Protein AF-A0A2N5VHX4-F1 (afdb_monomer)

Mean predicted aligned error: 7.16 Å

Secondary structure (DSSP, 8-state):
-HHHHHHHHHHHHHHHHTT-----EEEE-SSSSBSS-THHHHHHHHTTHHHHHHHT--EEEEE---S-GGGB---HHHHHHHHHHHHHHHHT-SSS--EEEEE--TT-SS--SHHHHHHHHHHHT-TTEEB--BHHHHHHHHTB-TTSTTSB-TTHHHHHHHHHHHHTTS-GGGB---EE-EEB--SS-PPP--SSS-HHHHHHTTBEESTT-GGGTB-S-HHHHHHHHHHTT--S--EE---BGGGGS--------------------PPP-

Radius of gyration: 19.54 Å; Cα contacts (8 Å, |Δi|>4): 471; chains: 1; bounding box: 54×38×46 Å

Sequence (273 aa):
MCGHVEATQKIGEVCRAVGLCLTCIQPLQDVIESRKPPANGATKATKLFPVMEALNTKLLLVCSSALPADQLNPSTQTAVDNLRVIRTAAANWSPHPTKVTFEALLWGTHINLWCQAWTIVLAVDMENVGVPLDSLNTLACEWAGLTVPGGIQLNADTDLRKSISELSNLLGTKIFLPQMGDGAWVATPLAQVTAEMPALMSWSRSSCFFLMESDRGGYLPMGAIIEAVVMTAYAVPWCLDISNTSQRAPAESTQITAMTFETLASKNSAPFW

Solvent-accessible surface area (backbone atoms only — not comparable to full-atom values): 14804 Å² total; per-residue (Å²): 115,71,69,60,44,55,54,35,35,53,51,29,50,53,34,52,76,73,73,49,79,50,71,61,52,74,77,47,65,68,34,32,35,44,73,62,65,38,66,55,35,22,57,58,52,59,68,46,47,65,44,28,60,44,38,68,30,49,32,39,34,33,32,39,33,65,60,61,70,90,72,40,42,82,48,64,65,50,31,25,51,17,47,44,41,32,42,49,51,28,52,68,34,79,97,61,60,29,32,34,26,44,38,29,36,56,60,21,64,80,42,27,42,58,68,57,36,48,54,35,42,57,74,50,66,52,82,53,40,22,29,29,60,45,43,44,29,41,42,49,62,53,30,38,11,55,72,33,77,69,24,45,39,88,63,19,71,61,51,37,54,52,52,38,59,56,52,24,68,43,65,26,86,36,51,71,40,39,26,45,24,18,36,50,68,38,68,63,46,56,62,73,73,46,97,88,42,51,33,64,55,56,44,53,60,39,34,21,36,61,77,82,38,48,94,79,35,27,67,57,71,57,69,57,56,54,50,17,50,51,60,22,65,49,82,75,74,78,41,77,51,68,28,37,51,75,80,72,48,87,70,74,84,75,79,77,73,80,73,80,76,75,82,80,85,69,93,74,87,68,71,89,124

pLDDT: mean 87.6, std 15.61, range [33.91, 98.69]

InterPro domains:
  IPR036237 Xylose isomerase-like superfamily [SSF51658] (8-252)
  IPR050312 IolE/XylA/MocC-like [PTHR12110] (7-255)

Structure (mmCIF, N/CA/C/O backbone):
data_AF-A0A2N5VHX4-F1
#
_entry.id   AF-A0A2N5VHX4-F1
#
loop_
_atom_site.group_PDB
_atom_site.id
_atom_site.type_symbol
_atom_site.label_atom_id
_atom_site.label_alt_id
_atom_site.label_comp_id
_atom_site.label_asym_id
_atom_site.label_entity_id
_atom_site.label_seq_id
_atom_site.pdbx_PDB_ins_code
_atom_site.Cartn_x
_atom_site.Cartn_y
_atom_site.Cartn_z
_atom_site.occupancy
_atom_site.B_iso_or_equiv
_atom_site.auth_seq_id
_atom_site.auth_comp_id
_atom_site.auth_asym_id
_atom_site.auth_atom_id
_atom_site.pdbx_PDB_model_num
ATOM 1 N N . MET A 1 1 ? -18.531 18.830 8.686 1.00 51.41 1 MET A N 1
ATOM 2 C CA . MET A 1 1 ? -18.553 17.393 9.049 1.00 51.41 1 MET A CA 1
ATOM 3 C C . MET A 1 1 ? -19.914 16.743 8.816 1.00 51.41 1 MET A C 1
ATOM 5 O O . MET A 1 1 ? -19.915 15.678 8.224 1.00 51.41 1 MET A O 1
ATOM 9 N N . CYS A 1 2 ? -21.043 17.367 9.191 1.00 58.44 2 CYS A N 1
ATOM 10 C CA . CYS A 1 2 ? -22.378 16.742 9.110 1.00 58.44 2 CYS A CA 1
ATOM 11 C C . CYS A 1 2 ? -22.743 16.170 7.717 1.00 58.44 2 CYS A C 1
ATOM 13 O O . CYS A 1 2 ? -23.084 14.999 7.610 1.00 58.44 2 CYS A O 1
ATOM 15 N N . GLY A 1 3 ? -22.548 16.935 6.634 1.00 72.06 3 GLY A N 1
ATOM 16 C CA . GLY A 1 3 ? -22.948 16.482 5.291 1.00 72.06 3 GLY A CA 1
ATOM 17 C C . GLY A 1 3 ? -22.138 15.314 4.709 1.00 72.06 3 GLY A C 1
ATOM 18 O O . GLY A 1 3 ? -22.668 14.538 3.925 1.00 72.06 3 GLY A O 1
ATOM 19 N N . HIS A 1 4 ? -20.864 15.152 5.093 1.00 75.81 4 HIS A N 1
ATOM 20 C CA . HIS A 1 4 ? -20.058 14.026 4.596 1.00 75.81 4 HIS A CA 1
ATOM 21 C C . HIS A 1 4 ? -20.477 12.719 5.267 1.00 75.81 4 HIS A C 1
ATOM 23 O O . HIS A 1 4 ? -20.574 11.698 4.595 1.00 75.81 4 HIS A O 1
ATOM 29 N N . VAL A 1 5 ? -20.776 12.753 6.570 1.00 81.06 5 VAL A N 1
ATOM 30 C CA . VAL A 1 5 ? -21.237 11.569 7.308 1.00 81.06 5 VAL A CA 1
ATOM 31 C C . VAL A 1 5 ? -22.612 11.123 6.809 1.00 81.06 5 VAL A C 1
ATOM 33 O O . VAL A 1 5 ? -22.803 9.936 6.585 1.00 81.06 5 VAL A O 1
ATOM 36 N N . GLU A 1 6 ? -23.533 12.050 6.539 1.00 83.56 6 GLU A N 1
ATOM 37 C CA . GLU A 1 6 ? -24.855 11.704 5.997 1.00 83.56 6 GLU A CA 1
ATOM 38 C C . GLU A 1 6 ? -24.763 11.059 4.600 1.00 83.56 6 GLU A C 1
ATOM 40 O O . GLU A 1 6 ? -25.392 10.035 4.336 1.00 83.56 6 GLU A O 1
ATOM 45 N N . ALA A 1 7 ? -23.935 11.611 3.703 1.00 86.94 7 ALA A N 1
ATOM 46 C CA . ALA A 1 7 ? -23.689 11.003 2.393 1.00 86.94 7 ALA A CA 1
ATOM 47 C C . ALA A 1 7 ? -23.071 9.600 2.527 1.00 86.94 7 ALA A C 1
ATOM 49 O O . ALA A 1 7 ? -23.473 8.661 1.843 1.00 86.94 7 ALA A O 1
ATOM 50 N N . THR A 1 8 ? -22.133 9.453 3.459 1.00 88.06 8 THR A N 1
ATOM 51 C CA . THR A 1 8 ? -21.459 8.189 3.767 1.00 88.06 8 THR A CA 1
ATOM 52 C C . THR A 1 8 ? -22.438 7.138 4.300 1.00 88.06 8 THR A C 1
ATOM 54 O O . THR A 1 8 ? -22.390 5.986 3.880 1.00 88.06 8 THR A O 1
ATOM 57 N N . GLN A 1 9 ? -23.372 7.525 5.173 1.00 88.69 9 GLN A N 1
ATOM 58 C CA . GLN A 1 9 ? -24.415 6.627 5.679 1.00 88.69 9 GLN A CA 1
ATOM 59 C C . GLN A 1 9 ? -25.275 6.073 4.541 1.00 88.69 9 GLN A C 1
ATOM 61 O O . GLN A 1 9 ? -25.462 4.860 4.472 1.00 88.69 9 GLN A O 1
ATOM 66 N N . LYS A 1 10 ? -25.701 6.930 3.601 1.00 90.81 10 LYS A N 1
ATOM 67 C CA . LYS A 1 10 ? -26.469 6.512 2.415 1.00 90.81 10 LYS A CA 1
ATOM 68 C C . LYS A 1 10 ? -25.687 5.528 1.542 1.00 90.81 10 LYS A C 1
ATOM 70 O O . LYS A 1 10 ? -26.244 4.527 1.105 1.00 90.81 10 LYS A O 1
ATOM 75 N N . ILE A 1 11 ? -24.390 5.766 1.326 1.00 91.25 11 ILE A N 1
ATOM 76 C CA . ILE A 1 11 ? -23.520 4.824 0.599 1.00 91.25 11 ILE A CA 1
ATOM 77 C C . ILE A 1 11 ? -23.475 3.475 1.327 1.00 91.25 11 ILE A C 1
ATOM 79 O O . ILE A 1 11 ? -23.702 2.435 0.712 1.00 91.25 11 ILE A O 1
ATOM 83 N N . GLY A 1 12 ? -23.243 3.488 2.642 1.00 89.25 12 GLY A N 1
ATOM 84 C CA . GLY A 1 12 ? -23.218 2.274 3.454 1.00 89.25 12 GLY A CA 1
ATOM 85 C C . GLY A 1 12 ? -24.544 1.506 3.423 1.00 89.25 12 GLY A C 1
ATOM 86 O O . GLY A 1 12 ? -24.538 0.279 3.364 1.00 89.25 12 GLY A O 1
ATOM 87 N N . GLU A 1 13 ? -25.681 2.205 3.435 1.00 89.12 13 GLU A N 1
ATOM 88 C CA . GLU A 1 13 ? -27.015 1.607 3.299 1.00 89.12 13 GLU A CA 1
ATOM 89 C C . GLU A 1 13 ? -27.197 0.917 1.949 1.00 89.12 13 GLU A C 1
ATOM 91 O O . GLU A 1 13 ? -27.610 -0.242 1.923 1.00 89.12 13 GLU A O 1
ATOM 96 N N . VAL A 1 14 ? -26.829 1.583 0.848 1.00 92.62 14 VAL A N 1
ATOM 97 C CA . VAL A 1 14 ? -26.896 0.999 -0.499 1.00 92.62 14 VAL A CA 1
ATOM 98 C C . VAL A 1 14 ? -26.014 -0.242 -0.588 1.00 92.62 14 VAL A C 1
ATOM 100 O O . VAL A 1 14 ? -26.502 -1.291 -0.999 1.00 92.62 14 VAL A O 1
ATOM 103 N N . CYS A 1 15 ? -24.752 -0.164 -0.149 1.00 91.62 15 CYS A N 1
ATOM 104 C CA . CYS A 1 15 ? -23.836 -1.307 -0.160 1.00 91.62 15 CYS A CA 1
ATOM 105 C C . CYS A 1 15 ? -24.405 -2.495 0.626 1.00 91.62 15 CYS A C 1
ATOM 107 O O . CYS A 1 15 ? -24.461 -3.602 0.096 1.00 91.62 15 CYS A O 1
ATOM 109 N N . ARG A 1 16 ? -24.903 -2.267 1.849 1.00 89.31 16 ARG A N 1
ATOM 110 C CA . ARG A 1 16 ? -25.513 -3.330 2.664 1.00 89.31 16 ARG A CA 1
ATOM 111 C C . ARG A 1 16 ? -26.762 -3.919 2.012 1.00 89.31 16 ARG A C 1
ATOM 113 O O . ARG A 1 16 ? -26.941 -5.132 2.067 1.00 89.31 16 ARG A O 1
ATOM 120 N N . ALA A 1 17 ? -27.596 -3.090 1.384 1.00 91.88 17 ALA A N 1
ATOM 121 C CA . ALA A 1 17 ? -28.811 -3.542 0.708 1.00 91.88 17 ALA A CA 1
ATOM 122 C C . ALA A 1 17 ? -28.519 -4.492 -0.466 1.00 91.88 17 ALA A C 1
ATOM 124 O O . ALA A 1 17 ? -29.322 -5.382 -0.732 1.00 91.88 17 ALA A O 1
ATOM 125 N N . VAL A 1 18 ? -27.366 -4.343 -1.129 1.00 94.25 18 VAL A N 1
ATOM 126 C CA . VAL A 1 18 ? -26.921 -5.232 -2.219 1.00 94.25 18 VAL A CA 1
ATOM 127 C C . VAL A 1 18 ? -25.914 -6.302 -1.770 1.00 94.25 18 VAL A C 1
ATOM 129 O O . VAL A 1 18 ? -25.313 -6.971 -2.605 1.00 94.25 18 VAL A O 1
ATOM 132 N N . GLY A 1 19 ? -25.707 -6.474 -0.459 1.00 90.75 19 GLY A N 1
ATOM 133 C CA . GLY A 1 19 ? -24.800 -7.487 0.093 1.00 90.75 19 GLY A CA 1
ATOM 134 C C . GLY A 1 19 ? -23.304 -7.177 -0.054 1.00 90.75 19 GLY A C 1
ATOM 135 O O . GLY A 1 19 ? -22.480 -8.075 0.105 1.00 90.75 19 GLY A O 1
ATOM 136 N N . LEU A 1 20 ? -22.932 -5.926 -0.340 1.00 92.38 20 LEU A N 1
ATOM 137 C CA . LEU A 1 20 ? -21.539 -5.481 -0.416 1.00 92.38 20 LEU A CA 1
ATOM 138 C C . LEU A 1 20 ? -21.008 -5.054 0.957 1.00 92.38 20 LEU A C 1
ATOM 140 O O . LEU A 1 20 ? -21.675 -4.357 1.726 1.00 92.38 20 LEU A O 1
ATOM 144 N N . CYS A 1 21 ? -19.758 -5.428 1.229 1.00 89.62 21 CYS A N 1
ATOM 145 C CA . CYS A 1 21 ? -18.997 -5.000 2.397 1.00 89.62 21 CYS A CA 1
ATOM 146 C C . CYS A 1 21 ? -17.893 -4.032 1.967 1.00 89.62 21 CYS A C 1
ATOM 148 O O . CYS A 1 21 ? -17.182 -4.287 0.996 1.00 89.62 21 CYS A O 1
ATOM 150 N N . LEU A 1 22 ? -17.735 -2.929 2.697 1.00 91.44 22 LEU A N 1
ATOM 151 C CA . LEU A 1 22 ? -16.688 -1.948 2.434 1.00 91.44 22 LEU A CA 1
ATOM 152 C C . LEU A 1 22 ? -15.435 -2.317 3.228 1.00 91.44 22 LEU A C 1
ATOM 154 O O . LEU A 1 22 ? -15.416 -2.302 4.458 1.00 91.44 22 LEU A O 1
ATOM 158 N N . THR A 1 23 ? -14.374 -2.674 2.516 1.00 91.06 23 THR A N 1
ATOM 159 C CA . THR A 1 23 ? -13.169 -3.264 3.110 1.00 91.06 23 THR A CA 1
ATOM 160 C C . THR A 1 23 ? -12.208 -2.225 3.670 1.00 91.06 23 THR A C 1
ATOM 162 O O . THR A 1 23 ? -11.603 -2.483 4.707 1.00 91.06 23 THR A O 1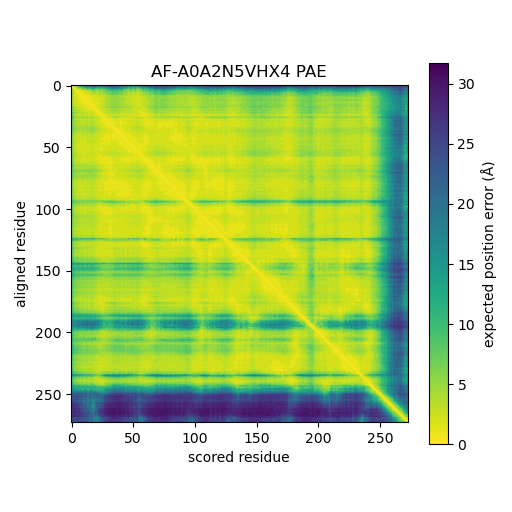
ATOM 165 N N . CYS A 1 24 ? -12.096 -1.051 3.040 1.00 94.00 24 CYS A N 1
ATOM 166 C CA . CYS A 1 24 ? -11.112 -0.034 3.402 1.00 94.00 24 CYS A CA 1
ATOM 167 C C . CYS A 1 24 ? -11.555 1.391 3.021 1.00 94.00 24 CYS A C 1
ATOM 169 O O . CYS A 1 24 ? -12.223 1.588 2.007 1.00 94.00 24 CYS A O 1
ATOM 171 N N . ILE A 1 25 ? -11.138 2.390 3.809 1.00 94.75 25 ILE A N 1
ATOM 172 C CA . ILE A 1 25 ? -11.049 3.789 3.365 1.00 94.75 25 ILE A CA 1
ATOM 173 C C . ILE A 1 25 ? -9.619 4.072 2.922 1.00 94.75 25 ILE A C 1
ATOM 175 O O . ILE A 1 25 ? -8.676 3.884 3.693 1.00 94.75 25 ILE A O 1
ATOM 179 N N . GLN A 1 26 ? -9.475 4.589 1.704 1.00 94.38 26 GLN A N 1
ATOM 180 C CA . GLN A 1 26 ? -8.182 4.925 1.133 1.00 94.38 26 GLN A CA 1
ATOM 181 C C . GLN A 1 26 ? -8.245 6.136 0.188 1.00 94.38 26 GLN A C 1
ATOM 183 O O . GLN A 1 26 ? -9.295 6.377 -0.412 1.00 94.38 26 GLN A O 1
ATOM 188 N N . PRO A 1 27 ? -7.133 6.873 0.008 1.00 94.81 27 PRO A N 1
ATOM 189 C CA . PRO A 1 27 ? -5.923 6.892 0.842 1.00 94.81 27 PRO A CA 1
ATOM 190 C C . PRO A 1 27 ? -5.913 8.071 1.841 1.00 94.81 27 PRO A C 1
ATOM 192 O O . PRO A 1 27 ? -6.435 9.152 1.560 1.00 94.81 27 PRO A O 1
ATOM 195 N N . LEU A 1 28 ? -5.239 7.914 2.987 1.00 97.81 28 LEU A N 1
ATOM 196 C CA . LEU A 1 28 ? -4.751 9.041 3.794 1.00 97.81 28 LEU A CA 1
ATOM 197 C C . LEU A 1 28 ? -3.312 9.378 3.378 1.00 97.81 28 LEU A C 1
ATOM 199 O O . LEU A 1 28 ? -2.394 8.599 3.620 1.00 97.81 28 LEU A O 1
ATOM 203 N N . GLN A 1 29 ? -3.120 10.559 2.794 1.00 96.75 29 GLN A N 1
ATOM 204 C CA . GLN A 1 29 ? -1.835 11.000 2.239 1.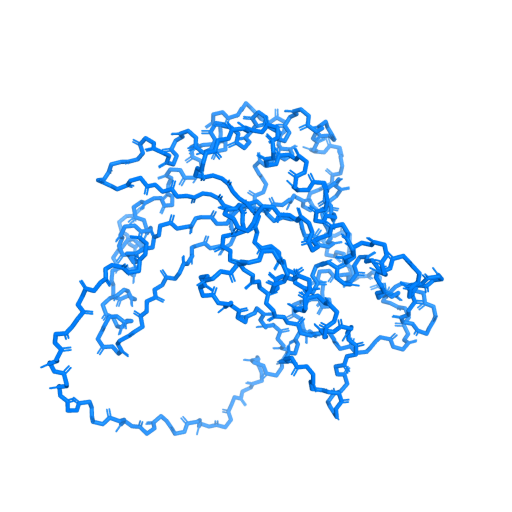00 96.75 29 GLN A CA 1
ATOM 205 C C . GLN A 1 29 ? -1.136 12.040 3.128 1.00 96.75 29 GLN A C 1
ATOM 207 O O . GLN A 1 29 ? -1.759 12.689 3.980 1.00 96.75 29 GLN A O 1
ATOM 212 N N . ASP A 1 30 ? 0.162 12.241 2.888 1.00 96.69 30 ASP A N 1
ATOM 213 C CA . ASP A 1 30 ? 0.970 13.341 3.439 1.00 96.69 30 ASP A CA 1
ATOM 214 C C . ASP A 1 30 ? 0.951 13.422 4.973 1.00 96.69 30 ASP A C 1
ATOM 216 O O . ASP A 1 30 ? 0.734 14.482 5.586 1.00 96.69 30 ASP A O 1
ATOM 220 N N . VAL A 1 31 ? 1.132 12.260 5.606 1.00 98.12 31 VAL A N 1
ATOM 221 C CA . VAL A 1 31 ? 1.243 12.127 7.066 1.00 98.12 31 VAL A CA 1
ATOM 222 C C . VAL A 1 31 ? 2.465 11.339 7.524 1.00 98.12 31 VAL A C 1
ATOM 224 O O . VAL A 1 31 ? 2.926 11.590 8.632 1.00 98.12 31 VAL A O 1
ATOM 227 N N . ILE A 1 32 ? 3.005 10.434 6.703 1.00 98.19 32 ILE A N 1
ATOM 228 C CA . ILE A 1 32 ? 4.075 9.512 7.112 1.00 98.19 32 ILE A CA 1
ATOM 229 C C . ILE A 1 32 ? 5.444 10.188 7.087 1.00 98.19 32 ILE A C 1
ATOM 231 O O . ILE A 1 32 ? 6.112 10.233 8.114 1.00 98.19 32 ILE A O 1
ATOM 235 N N . GLU A 1 33 ? 5.831 10.813 5.977 1.00 98.06 33 GLU A N 1
ATOM 236 C CA . GLU A 1 33 ? 7.086 11.579 5.884 1.00 98.06 33 GLU A CA 1
ATOM 237 C C . GLU A 1 33 ? 6.937 13.049 6.333 1.00 98.06 33 GLU A C 1
ATOM 239 O O . GLU A 1 33 ? 7.814 13.883 6.110 1.00 98.06 33 GLU A O 1
ATOM 244 N N . SER A 1 34 ? 5.816 13.410 6.966 1.00 97.69 34 SER A N 1
ATOM 245 C CA . SER A 1 34 ? 5.531 14.789 7.377 1.00 97.69 34 SER A CA 1
ATOM 246 C C . SER A 1 34 ? 6.527 15.302 8.428 1.00 97.69 34 SER A C 1
ATOM 248 O O . SER A 1 34 ? 6.756 14.663 9.453 1.00 97.69 34 SER A O 1
ATOM 250 N N . ARG A 1 35 ? 7.026 16.533 8.229 1.00 97.31 35 ARG A N 1
ATOM 251 C CA . ARG A 1 35 ? 7.830 17.287 9.216 1.00 97.31 35 ARG A CA 1
ATOM 252 C C . ARG A 1 35 ? 7.007 17.858 10.381 1.00 97.31 35 ARG A C 1
ATOM 254 O O . ARG A 1 35 ? 7.575 18.321 11.367 1.00 97.31 35 ARG A O 1
ATOM 261 N N . LYS A 1 36 ? 5.674 17.887 10.265 1.00 97.00 36 LYS A N 1
ATOM 262 C CA . LYS A 1 36 ? 4.779 18.346 11.344 1.00 97.00 36 LYS A CA 1
ATOM 263 C C . LYS A 1 36 ? 4.823 17.364 12.521 1.00 97.00 36 LYS A C 1
ATOM 265 O O . LYS A 1 36 ? 5.082 16.186 12.294 1.00 97.00 36 LYS A O 1
ATOM 270 N N . PRO A 1 37 ? 4.493 17.804 13.750 1.00 97.12 37 PRO A N 1
ATOM 271 C CA . PRO A 1 37 ? 4.410 16.902 14.894 1.00 97.12 37 PRO A CA 1
ATOM 272 C C . PRO A 1 37 ? 3.506 15.685 14.606 1.00 97.12 37 PRO A C 1
ATOM 274 O O . PRO A 1 37 ? 2.423 15.889 14.041 1.00 97.12 37 PRO A O 1
ATOM 277 N N . PRO A 1 38 ? 3.867 14.461 15.046 1.00 96.38 38 PRO A N 1
ATOM 278 C CA . PRO A 1 38 ? 3.104 13.235 14.769 1.00 96.38 38 PRO A CA 1
ATOM 279 C C . PRO A 1 38 ? 1.607 13.303 15.106 1.00 96.38 38 PRO A C 1
ATOM 281 O O . PRO A 1 38 ? 0.765 12.738 14.404 1.00 96.38 38 PRO A O 1
ATOM 284 N N . ALA A 1 39 ? 1.240 14.075 16.136 1.00 97.25 39 ALA A N 1
ATOM 285 C CA . ALA A 1 39 ? -0.152 14.328 16.514 1.00 97.25 39 ALA A CA 1
ATOM 286 C C . ALA A 1 39 ? -1.007 14.917 15.370 1.00 97.25 39 ALA A C 1
ATOM 288 O O . ALA A 1 39 ? -2.223 14.711 15.333 1.00 97.25 39 ALA A O 1
ATOM 289 N N . ASN A 1 40 ? -0.396 15.619 14.406 1.00 97.75 40 ASN A N 1
ATOM 290 C CA . ASN A 1 40 ? -1.092 16.125 13.225 1.00 97.75 40 ASN A CA 1
ATOM 291 C C . ASN A 1 40 ? -1.614 14.990 12.333 1.00 97.75 40 ASN A C 1
ATOM 293 O O . ASN A 1 40 ? -2.762 15.053 11.890 1.00 97.75 40 ASN A O 1
ATOM 297 N N . GLY A 1 41 ? -0.805 13.947 12.112 1.00 97.69 41 GLY A N 1
ATOM 298 C CA . GLY A 1 41 ? -1.204 12.766 11.346 1.00 97.69 41 GLY A CA 1
ATOM 299 C C . GLY A 1 41 ? -2.368 12.035 12.009 1.00 97.69 41 GLY A C 1
ATOM 300 O O . GLY A 1 41 ? -3.386 11.795 11.362 1.00 97.69 41 GLY A O 1
ATOM 301 N N . ALA A 1 42 ? -2.288 11.796 13.323 1.00 97.75 42 ALA A N 1
ATOM 302 C CA . ALA A 1 42 ? -3.405 11.209 14.068 1.00 97.75 42 ALA A CA 1
ATOM 303 C C . ALA A 1 42 ? -4.668 12.075 14.023 1.00 97.75 42 ALA A C 1
ATOM 305 O O . ALA A 1 42 ? -5.750 11.537 13.838 1.00 97.75 42 ALA A O 1
ATOM 306 N N . THR A 1 43 ? -4.551 13.403 14.107 1.00 98.19 43 THR A N 1
ATOM 307 C CA . THR A 1 43 ? -5.711 14.306 13.976 1.00 98.19 43 THR A CA 1
ATOM 308 C C . THR A 1 43 ? -6.367 14.220 12.594 1.00 98.19 43 THR A C 1
ATOM 310 O O . THR A 1 43 ? -7.580 14.376 12.471 1.00 98.19 43 THR A O 1
ATOM 313 N N . LYS A 1 44 ? -5.588 14.008 11.526 1.00 97.81 44 LYS A N 1
ATOM 314 C CA . LYS A 1 44 ? -6.147 13.775 10.186 1.00 97.81 44 LYS A CA 1
ATOM 315 C C . LYS A 1 44 ? -6.835 12.409 10.113 1.00 97.81 44 LYS A C 1
ATOM 317 O O . LYS A 1 44 ? -7.953 12.341 9.616 1.00 97.81 44 LYS A O 1
ATOM 322 N N . ALA A 1 45 ? -6.209 11.362 10.651 1.00 97.50 45 ALA A N 1
ATOM 323 C CA . ALA A 1 45 ? -6.779 10.017 10.685 1.00 97.50 45 ALA A CA 1
ATOM 324 C C . ALA A 1 45 ? -8.092 9.960 11.484 1.00 97.50 45 ALA A C 1
ATOM 326 O O . ALA A 1 45 ? -9.086 9.437 10.990 1.00 97.50 45 ALA A O 1
ATOM 327 N N . THR A 1 46 ? -8.152 10.584 12.665 1.00 96.25 46 THR A N 1
ATOM 328 C CA . THR A 1 46 ? -9.348 10.561 13.527 1.00 96.25 46 THR A CA 1
ATOM 329 C C . THR A 1 46 ? -10.565 11.235 12.908 1.00 96.25 46 THR A C 1
ATOM 331 O O . THR A 1 46 ? -11.693 10.884 13.240 1.00 96.25 46 THR A O 1
ATOM 334 N N . LYS A 1 47 ? -10.372 12.159 11.960 1.00 95.62 47 LYS A N 1
ATOM 335 C CA . LYS A 1 47 ? -11.476 12.747 11.183 1.00 95.62 47 LYS A CA 1
ATOM 336 C C . LYS A 1 47 ? -12.129 11.753 10.222 1.00 95.62 47 LYS A C 1
ATOM 338 O O . LYS A 1 47 ? -13.277 11.971 9.843 1.00 95.62 47 LYS A O 1
ATOM 343 N N . LEU A 1 48 ? -11.418 10.696 9.826 1.00 95.56 48 LEU A N 1
ATOM 344 C CA . LEU A 1 48 ? -11.937 9.643 8.955 1.00 95.56 48 LEU A CA 1
ATOM 345 C C . LEU A 1 48 ? -12.673 8.556 9.744 1.00 95.56 48 LEU A C 1
ATOM 347 O O . LEU A 1 48 ? -13.551 7.910 9.186 1.00 95.56 48 LEU A O 1
ATOM 351 N N . PHE A 1 49 ? -12.396 8.377 11.037 1.00 95.00 49 PHE A N 1
ATOM 352 C CA . PHE A 1 49 ? -12.997 7.283 11.807 1.00 95.00 49 PHE A CA 1
ATOM 353 C C . PHE A 1 49 ? -14.540 7.324 11.867 1.00 95.00 49 PHE A C 1
ATOM 355 O O . PHE A 1 49 ? -15.152 6.285 11.642 1.00 95.00 49 PHE A O 1
ATOM 362 N N . PRO A 1 50 ? -15.221 8.479 12.027 1.00 93.38 50 PRO A N 1
ATOM 363 C CA . PRO A 1 50 ? -16.685 8.525 11.921 1.00 93.38 50 PRO A CA 1
ATOM 364 C C . PRO A 1 50 ? -17.229 8.123 10.540 1.00 93.38 50 PRO A C 1
ATOM 366 O O . PRO A 1 50 ? -18.321 7.567 10.443 1.00 93.38 50 PRO A O 1
ATOM 369 N N . VAL A 1 51 ? -16.479 8.404 9.467 1.00 93.00 51 VAL A N 1
ATOM 370 C CA . VAL A 1 51 ? -16.818 7.965 8.101 1.00 93.00 51 VAL A CA 1
ATOM 371 C C . VAL A 1 51 ? -16.670 6.447 8.005 1.00 93.00 51 VAL A C 1
ATOM 373 O O . VAL A 1 51 ? -17.556 5.772 7.490 1.00 93.00 51 VAL A O 1
ATOM 376 N N . MET A 1 52 ? -15.590 5.901 8.563 1.00 94.00 52 MET A N 1
ATOM 377 C CA . MET A 1 52 ? -15.344 4.461 8.601 1.00 94.00 52 MET A CA 1
ATOM 378 C C . MET A 1 52 ? -16.442 3.704 9.362 1.00 94.00 52 MET A C 1
ATOM 380 O O . MET A 1 52 ? -16.940 2.700 8.856 1.00 94.00 52 MET A O 1
ATOM 384 N N . GLU A 1 53 ? -16.900 4.232 10.503 1.00 91.94 53 GLU A N 1
ATOM 385 C CA . GLU A 1 53 ? -18.040 3.675 11.249 1.00 91.94 53 GLU A CA 1
ATOM 386 C C . GLU A 1 53 ? -19.326 3.674 10.410 1.00 91.94 53 GLU A C 1
ATOM 388 O O . GLU A 1 53 ? -20.016 2.660 10.331 1.00 91.94 53 GLU A O 1
ATOM 393 N N . ALA A 1 54 ? -19.640 4.782 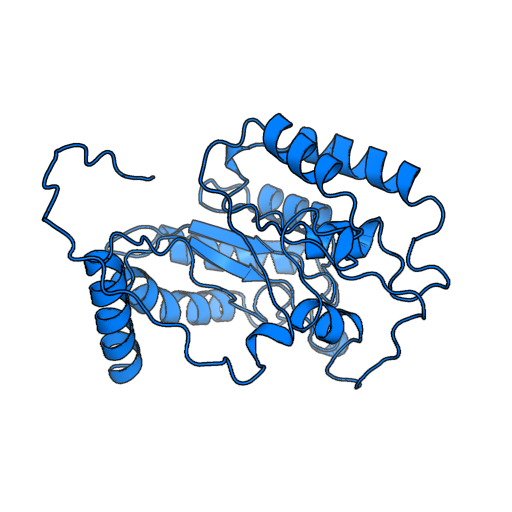9.729 1.00 89.94 54 ALA A N 1
ATOM 394 C CA . ALA A 1 54 ? -20.835 4.873 8.886 1.00 89.94 54 ALA A CA 1
ATOM 395 C C . ALA A 1 54 ? -20.823 3.865 7.715 1.00 89.94 54 ALA A C 1
ATOM 397 O O . ALA A 1 54 ? -21.874 3.343 7.327 1.00 89.94 54 ALA A O 1
ATOM 398 N N . LEU A 1 55 ? -19.635 3.560 7.183 1.00 91.75 55 LEU A N 1
ATOM 399 C CA . LEU A 1 55 ? -19.426 2.551 6.138 1.00 91.75 55 LEU A CA 1
ATOM 400 C C . LEU A 1 55 ? -19.253 1.129 6.676 1.00 91.75 55 LEU A C 1
ATOM 402 O O . LEU A 1 55 ? -19.210 0.194 5.880 1.00 91.75 55 LEU A O 1
ATOM 406 N N . ASN A 1 56 ? -19.174 0.952 7.998 1.00 91.06 56 ASN A N 1
ATOM 407 C CA . ASN A 1 56 ? -18.842 -0.315 8.646 1.00 91.06 56 ASN A CA 1
ATOM 408 C C . ASN A 1 56 ? -17.521 -0.925 8.126 1.00 91.06 56 ASN A C 1
ATOM 410 O O . ASN A 1 56 ? -17.432 -2.125 7.865 1.00 91.06 56 ASN A O 1
ATOM 414 N N . THR A 1 57 ? -16.492 -0.091 7.966 1.00 93.38 57 THR A N 1
ATOM 415 C CA . THR A 1 57 ? -15.142 -0.520 7.579 1.00 93.38 57 THR A CA 1
ATOM 416 C C . THR A 1 57 ? -14.148 -0.271 8.705 1.00 93.38 57 THR A C 1
ATOM 418 O O . THR A 1 57 ? -14.269 0.692 9.456 1.00 93.38 57 THR A O 1
ATOM 421 N N . LYS A 1 58 ? -13.154 -1.154 8.835 1.00 94.44 58 LYS A N 1
ATOM 422 C CA . LYS A 1 58 ? -12.189 -1.149 9.948 1.00 94.44 58 LYS A CA 1
ATOM 423 C C . LYS A 1 58 ? -10.746 -0.963 9.496 1.00 94.44 58 LYS A C 1
ATOM 425 O O . LYS A 1 58 ? -9.844 -1.106 10.317 1.00 94.44 58 LYS A O 1
ATOM 430 N N . LEU A 1 59 ? -10.510 -0.687 8.215 1.00 96.56 59 LEU A N 1
ATOM 431 C CA . LEU A 1 59 ? -9.169 -0.548 7.662 1.00 96.56 59 LEU A CA 1
ATOM 432 C C . LEU A 1 59 ? -8.986 0.833 7.039 1.00 96.56 59 LEU A C 1
ATOM 434 O O . LEU A 1 59 ? -9.715 1.215 6.124 1.00 96.56 59 LEU A O 1
ATOM 438 N N . LEU A 1 60 ? -7.993 1.568 7.529 1.00 97.88 60 LEU A N 1
ATOM 439 C CA . LEU A 1 60 ? -7.531 2.816 6.932 1.00 97.88 60 LEU A CA 1
ATOM 440 C C . LEU A 1 60 ? -6.214 2.562 6.202 1.00 97.88 60 LEU A C 1
ATOM 442 O O . LEU A 1 60 ? -5.240 2.154 6.838 1.00 97.88 60 LEU A O 1
ATOM 446 N N . LEU A 1 61 ? -6.165 2.848 4.904 1.00 98.25 61 LEU A N 1
A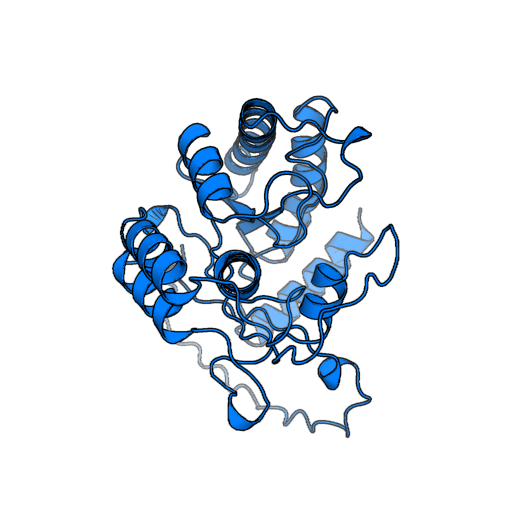TOM 447 C CA . LEU A 1 61 ? -4.911 2.872 4.159 1.00 98.25 61 LEU A CA 1
ATOM 448 C C . LEU A 1 61 ? -4.268 4.250 4.274 1.00 98.25 61 LEU A C 1
ATOM 450 O O . LEU A 1 61 ? -4.884 5.281 3.995 1.00 98.25 61 LEU A O 1
ATOM 454 N N . VAL A 1 62 ? -3.008 4.249 4.680 1.00 98.38 62 VAL A N 1
ATOM 455 C CA . VAL A 1 62 ? -2.124 5.408 4.700 1.00 98.38 62 VAL A CA 1
ATOM 456 C C . VAL A 1 62 ? -1.022 5.142 3.690 1.00 98.38 62 VAL A C 1
ATOM 458 O O . VAL A 1 62 ? -0.491 4.038 3.659 1.00 98.38 62 VAL A O 1
ATOM 461 N N . CYS A 1 63 ? -0.659 6.125 2.880 1.00 98.06 63 CYS A N 1
ATOM 462 C CA . CYS A 1 63 ? 0.341 5.934 1.834 1.00 98.06 63 CYS A CA 1
ATOM 463 C C . CYS A 1 63 ? 1.562 6.841 2.032 1.00 98.06 63 CYS A C 1
ATOM 465 O O . CYS A 1 63 ? 1.505 7.827 2.781 1.00 98.06 63 CYS A O 1
ATOM 467 N N . SER A 1 64 ? 2.667 6.510 1.363 1.00 98.06 64 SER A N 1
ATOM 468 C CA . SER A 1 64 ? 3.833 7.390 1.265 1.00 98.06 64 SER A CA 1
ATOM 469 C C . SER A 1 64 ? 3.492 8.690 0.531 1.00 98.06 64 SER A C 1
ATOM 471 O O . SER A 1 64 ? 2.506 8.781 -0.208 1.00 98.06 64 SER A O 1
ATOM 473 N N . SER A 1 65 ? 4.268 9.740 0.791 1.00 96.12 65 SER A N 1
ATOM 474 C CA . SER A 1 65 ? 4.028 11.067 0.227 1.00 96.12 65 SER A CA 1
ATOM 475 C C . SER A 1 65 ? 4.748 11.256 -1.106 1.00 96.12 65 SER A C 1
ATOM 477 O O . SER A 1 65 ? 5.862 10.777 -1.309 1.00 96.12 65 SER A O 1
ATOM 479 N N . ALA A 1 66 ? 4.111 12.015 -1.996 1.00 93.75 66 ALA A N 1
ATOM 480 C CA . ALA A 1 66 ? 4.663 12.450 -3.279 1.00 93.75 66 ALA A CA 1
ATOM 481 C C . ALA A 1 66 ? 5.038 13.945 -3.283 1.00 93.75 66 ALA A C 1
ATOM 483 O O . ALA A 1 66 ? 5.277 14.528 -4.341 1.00 93.75 66 ALA A O 1
ATOM 484 N N . LEU A 1 67 ? 5.025 14.598 -2.113 1.00 93.69 67 LEU A N 1
ATOM 485 C CA . LEU A 1 67 ? 5.398 16.007 -1.993 1.00 93.69 67 LEU A CA 1
ATOM 486 C C . LEU A 1 67 ? 6.895 16.212 -2.290 1.00 93.69 67 LEU A C 1
ATOM 488 O O . LEU A 1 67 ? 7.690 15.281 -2.127 1.00 93.69 67 LEU A O 1
ATOM 492 N N . PRO A 1 68 ? 7.311 17.434 -2.676 1.00 92.62 68 PRO A N 1
ATOM 493 C CA . PRO A 1 68 ? 8.719 17.764 -2.875 1.00 92.62 68 PRO A CA 1
ATOM 494 C C . PRO A 1 68 ? 9.603 17.409 -1.668 1.00 92.62 68 PRO A C 1
ATOM 496 O O . PRO A 1 68 ? 9.209 17.586 -0.514 1.00 92.62 68 PRO A O 1
ATOM 499 N N . ALA A 1 69 ? 10.820 16.922 -1.933 1.00 93.75 69 ALA A N 1
ATOM 500 C CA . ALA A 1 69 ? 11.724 16.388 -0.907 1.00 93.75 69 ALA A CA 1
ATOM 501 C C . ALA A 1 69 ? 12.101 17.406 0.189 1.00 93.75 69 ALA A C 1
ATOM 503 O O . ALA A 1 69 ? 12.313 17.041 1.345 1.00 93.75 69 ALA A O 1
ATOM 504 N N . ASP A 1 70 ? 12.152 18.699 -0.133 1.00 94.62 70 ASP A N 1
ATOM 505 C CA . ASP A 1 70 ? 12.403 19.772 0.834 1.00 94.62 70 ASP A CA 1
ATOM 506 C C . ASP A 1 70 ? 11.257 19.930 1.854 1.00 94.62 70 ASP A C 1
ATOM 508 O O . ASP A 1 70 ? 11.484 20.326 3.001 1.00 94.62 70 ASP A O 1
ATOM 512 N N . GLN A 1 71 ? 10.040 19.513 1.499 1.00 95.19 71 GLN A N 1
ATOM 513 C CA . GLN A 1 71 ? 8.862 19.540 2.372 1.00 95.19 71 GLN A CA 1
ATOM 514 C C . GLN A 1 71 ? 8.728 18.293 3.261 1.00 95.19 71 GLN A C 1
ATOM 516 O O . GLN A 1 71 ? 7.958 18.305 4.226 1.00 95.19 71 GLN A O 1
ATOM 521 N N . LEU A 1 72 ? 9.500 17.238 2.987 1.00 97.44 72 LEU A N 1
ATOM 522 C CA . LEU A 1 72 ? 9.393 15.931 3.639 1.00 97.44 72 LEU A CA 1
ATOM 523 C C . LEU A 1 72 ? 10.613 15.598 4.492 1.00 97.44 72 LEU A C 1
ATOM 525 O O . LEU A 1 72 ? 11.715 16.070 4.237 1.00 97.44 72 LEU A O 1
ATOM 529 N N . ASN A 1 73 ? 10.424 14.782 5.525 1.00 97.69 73 ASN A N 1
ATOM 530 C CA . ASN A 1 73 ? 11.518 14.218 6.303 1.00 97.69 73 ASN A CA 1
ATOM 531 C C . ASN A 1 73 ? 11.873 12.822 5.755 1.00 97.69 73 ASN A C 1
ATOM 533 O O . ASN A 1 73 ? 11.044 11.921 5.870 1.00 97.69 73 ASN A O 1
ATOM 537 N N . PRO A 1 74 ? 13.088 12.604 5.216 1.00 97.06 74 PRO A N 1
ATOM 538 C CA . PRO A 1 74 ? 13.485 11.313 4.647 1.00 97.06 74 PRO A CA 1
ATOM 539 C C . PRO A 1 74 ? 13.786 10.237 5.704 1.00 97.06 74 PRO A C 1
ATOM 541 O O . PRO A 1 74 ? 14.086 9.098 5.359 1.00 97.06 74 PRO A O 1
ATOM 544 N N . SER A 1 75 ? 13.764 10.580 6.996 1.00 97.94 75 SER A N 1
ATOM 545 C CA . SER A 1 75 ? 14.103 9.647 8.069 1.00 97.94 75 SER A CA 1
ATOM 546 C C . SER A 1 75 ? 13.060 8.539 8.217 1.00 97.94 75 SER A C 1
ATOM 548 O O . SER A 1 75 ? 11.904 8.798 8.561 1.00 97.94 75 SER A O 1
ATOM 550 N N . THR A 1 76 ? 13.496 7.283 8.092 1.00 97.75 76 THR A N 1
ATOM 551 C CA . THR A 1 76 ? 12.683 6.101 8.420 1.00 97.75 76 THR A CA 1
ATOM 552 C C . THR A 1 76 ? 12.127 6.175 9.842 1.00 97.75 76 THR A C 1
ATOM 554 O O . THR A 1 76 ? 10.976 5.809 10.065 1.00 97.75 76 THR A O 1
ATOM 557 N N . GLN A 1 77 ? 12.888 6.721 10.800 1.00 98.19 77 GLN A N 1
ATOM 558 C CA . GLN A 1 77 ? 12.407 6.897 12.172 1.00 98.19 77 GLN A CA 1
ATOM 559 C C . GLN A 1 77 ? 11.211 7.857 12.238 1.00 98.19 77 GLN A C 1
ATOM 561 O O . GLN A 1 77 ? 10.267 7.609 12.981 1.00 98.19 77 GLN A O 1
ATOM 566 N N . THR A 1 78 ? 11.202 8.915 11.419 1.00 98.31 78 THR A N 1
ATOM 567 C CA . THR A 1 78 ? 10.041 9.816 11.325 1.00 98.31 78 THR A CA 1
ATOM 568 C C . THR A 1 78 ? 8.811 9.091 10.789 1.00 98.31 78 THR A C 1
ATOM 570 O O . THR A 1 78 ? 7.731 9.243 11.356 1.00 98.31 78 THR A O 1
ATOM 573 N N . ALA A 1 79 ? 8.973 8.251 9.763 1.00 98.50 79 ALA A N 1
ATOM 574 C CA . ALA A 1 79 ? 7.881 7.430 9.244 1.00 98.50 79 ALA A CA 1
ATOM 575 C C . ALA A 1 79 ? 7.323 6.472 10.314 1.00 98.50 79 ALA A C 1
ATOM 577 O O . ALA A 1 79 ? 6.106 6.387 10.494 1.00 98.50 79 ALA A O 1
ATOM 578 N N . VAL A 1 80 ? 8.206 5.815 11.077 1.00 98.69 80 VAL A N 1
ATOM 579 C CA . VAL A 1 80 ? 7.842 4.934 12.199 1.00 98.69 80 VAL A CA 1
ATOM 580 C C . VAL A 1 80 ? 7.074 5.695 13.281 1.00 98.69 80 VAL A C 1
ATOM 582 O O . VAL A 1 80 ? 6.011 5.245 13.705 1.00 98.69 80 VAL A O 1
ATOM 585 N N . ASP A 1 81 ? 7.562 6.857 13.715 1.00 98.31 81 ASP A N 1
ATOM 586 C CA . ASP A 1 81 ? 6.929 7.634 14.786 1.00 98.31 81 ASP A CA 1
ATOM 587 C C . ASP A 1 81 ? 5.566 8.198 14.361 1.00 98.31 81 ASP A C 1
ATOM 589 O O . ASP A 1 81 ? 4.592 8.120 15.120 1.00 98.31 81 ASP A O 1
ATOM 593 N N . ASN A 1 82 ? 5.460 8.697 13.126 1.00 98.62 82 ASN A N 1
ATOM 594 C CA . ASN A 1 82 ? 4.201 9.179 12.562 1.00 98.62 82 ASN A CA 1
ATOM 595 C C . ASN A 1 82 ? 3.174 8.046 12.433 1.00 98.62 82 ASN A C 1
ATOM 597 O O . ASN A 1 82 ? 2.034 8.193 12.892 1.00 98.62 82 ASN A O 1
ATOM 601 N N . LEU A 1 83 ? 3.575 6.890 11.890 1.00 98.62 83 LEU A N 1
ATOM 602 C CA . LEU A 1 83 ? 2.700 5.723 11.790 1.00 98.62 83 LEU A CA 1
ATOM 603 C C . LEU A 1 83 ? 2.280 5.228 13.180 1.00 98.62 83 LEU A C 1
ATOM 605 O O . LEU A 1 83 ? 1.099 4.946 13.390 1.00 98.62 83 LEU A O 1
ATOM 609 N N . ARG A 1 84 ? 3.201 5.201 14.158 1.00 98.38 84 ARG A N 1
ATOM 610 C CA . ARG A 1 84 ? 2.930 4.776 15.543 1.00 98.38 84 ARG A CA 1
ATOM 611 C C . ARG A 1 84 ? 1.870 5.641 16.222 1.00 98.38 84 ARG A C 1
ATOM 613 O O . ARG A 1 84 ? 1.028 5.116 16.947 1.00 98.38 84 ARG A O 1
ATOM 620 N N . VAL A 1 85 ? 1.846 6.950 15.999 1.00 98.31 85 VAL A N 1
ATOM 621 C CA . VAL A 1 85 ? 0.802 7.794 16.606 1.00 98.31 85 VAL A CA 1
ATOM 622 C C . VAL A 1 85 ? -0.549 7.587 15.905 1.00 98.31 85 VAL A C 1
ATOM 624 O O . VAL A 1 85 ? -1.574 7.485 16.583 1.00 98.31 85 VAL A O 1
ATOM 627 N N . ILE A 1 86 ? -0.563 7.395 14.579 1.00 98.50 86 ILE A N 1
ATOM 628 C CA . ILE A 1 86 ? -1.785 7.089 13.810 1.00 98.50 86 ILE A CA 1
ATOM 629 C C . ILE A 1 86 ? -2.399 5.748 14.236 1.00 98.50 86 ILE A C 1
ATOM 631 O O . ILE A 1 86 ? -3.585 5.702 14.568 1.00 98.50 86 ILE A O 1
ATOM 635 N N . ARG A 1 87 ? -1.613 4.661 14.303 1.00 96.69 87 ARG A N 1
ATOM 636 C CA . ARG A 1 87 ? -2.154 3.350 14.716 1.00 96.69 87 ARG A CA 1
ATOM 637 C C . ARG A 1 87 ? -2.594 3.290 16.173 1.00 96.69 87 ARG A C 1
ATOM 639 O O . ARG A 1 87 ? -3.472 2.497 16.497 1.00 96.69 87 ARG A O 1
ATOM 646 N N . THR A 1 88 ? -2.027 4.132 17.039 1.00 97.94 88 THR A N 1
ATOM 647 C CA . THR A 1 88 ? -2.442 4.232 18.446 1.00 97.94 88 THR A CA 1
ATOM 648 C C . THR A 1 88 ? -3.800 4.914 18.539 1.00 97.94 88 THR A C 1
ATOM 650 O O . THR A 1 88 ? -4.684 4.423 19.233 1.00 97.94 88 THR A O 1
ATOM 653 N N . ALA A 1 89 ? -4.008 5.992 17.777 1.00 97.75 89 ALA A N 1
ATOM 654 C CA . ALA A 1 89 ? -5.320 6.621 17.663 1.00 97.75 89 ALA A CA 1
ATOM 655 C C . ALA A 1 89 ? -6.368 5.660 17.076 1.00 97.75 89 ALA A C 1
ATOM 657 O O . ALA A 1 89 ? -7.486 5.617 17.576 1.00 97.75 89 ALA A O 1
ATOM 658 N N . ALA A 1 90 ? -5.999 4.864 16.066 1.00 97.50 90 ALA A N 1
ATOM 659 C CA . ALA A 1 90 ? -6.885 3.867 15.464 1.00 97.50 90 ALA A CA 1
ATOM 660 C C . ALA A 1 90 ? -7.250 2.732 16.439 1.00 97.50 90 ALA A C 1
ATOM 662 O O . ALA A 1 90 ? -8.415 2.357 16.533 1.00 97.50 90 ALA A O 1
ATOM 663 N N . ALA A 1 91 ? -6.279 2.221 17.206 1.00 97.12 91 ALA A N 1
ATOM 664 C CA . ALA A 1 91 ? -6.515 1.197 18.227 1.00 97.12 91 ALA A CA 1
ATOM 665 C C . ALA A 1 91 ? -7.432 1.695 19.356 1.00 97.12 91 ALA A C 1
ATOM 667 O O . ALA A 1 91 ? -8.263 0.942 19.852 1.00 97.12 91 ALA A O 1
ATOM 668 N N . ASN A 1 92 ? -7.281 2.965 19.741 1.00 96.56 92 ASN A N 1
ATOM 669 C CA . ASN A 1 92 ? -8.036 3.588 20.828 1.00 96.56 92 ASN A CA 1
ATOM 670 C C . ASN A 1 92 ? -9.376 4.188 20.374 1.00 96.56 92 ASN A C 1
ATOM 672 O O . ASN A 1 92 ? -10.077 4.791 21.190 1.00 96.56 92 ASN A O 1
ATOM 676 N N . TRP A 1 93 ? -9.725 4.085 19.088 1.00 95.81 93 TRP A N 1
ATOM 677 C CA . TRP A 1 93 ? -11.003 4.583 18.597 1.00 95.81 93 TRP A CA 1
ATOM 678 C C . TRP A 1 93 ? -12.166 3.771 19.179 1.00 95.81 93 TRP A C 1
ATOM 680 O O . TRP A 1 93 ? -12.106 2.548 19.291 1.00 95.81 93 TRP A O 1
ATOM 690 N N . SER A 1 94 ? -13.230 4.482 19.545 1.00 90.81 94 SER A N 1
ATOM 691 C CA . SER A 1 94 ? -14.479 3.938 20.073 1.00 90.81 94 SER A CA 1
ATOM 692 C C . SER A 1 94 ? -15.622 4.437 19.181 1.00 90.81 94 SER A C 1
ATOM 694 O O . SER A 1 94 ? -15.607 5.618 18.818 1.00 90.81 94 SER A O 1
ATOM 696 N N . PRO A 1 95 ? -16.597 3.589 18.801 1.00 86.50 95 PRO A N 1
ATOM 697 C CA . PRO A 1 95 ? -16.959 2.314 19.434 1.00 86.50 95 PRO A CA 1
ATOM 698 C C . PRO A 1 95 ? -16.133 1.086 19.021 1.00 86.50 95 PRO A C 1
ATOM 700 O O . PRO A 1 95 ? -16.116 0.115 19.776 1.00 86.50 95 PRO A O 1
ATOM 703 N N . HIS A 1 96 ? -15.431 1.109 17.883 1.00 89.81 96 HIS A N 1
ATOM 704 C CA . HIS A 1 96 ? -14.681 -0.053 17.395 1.00 89.81 96 HIS A CA 1
ATOM 705 C C . HIS A 1 96 ? -13.216 0.284 17.078 1.00 89.81 96 HIS A C 1
ATOM 707 O O . HIS A 1 96 ? -12.952 1.218 16.320 1.00 89.81 96 HIS A O 1
ATOM 713 N N . PRO A 1 97 ? -12.246 -0.511 17.564 1.00 93.75 97 PRO A N 1
ATOM 714 C CA . PRO A 1 97 ? -10.856 -0.366 17.153 1.00 93.75 97 PRO A CA 1
ATOM 715 C C . PRO A 1 97 ? -10.687 -0.513 15.638 1.00 93.75 97 PRO A C 1
ATOM 717 O O . PRO A 1 97 ? -11.265 -1.402 15.005 1.00 93.75 97 PRO A O 1
ATOM 720 N N . THR A 1 98 ? -9.840 0.340 15.072 1.00 95.56 98 THR A N 1
ATOM 721 C CA . THR A 1 98 ? -9.512 0.386 13.645 1.00 95.56 98 THR A CA 1
ATOM 722 C C . THR A 1 98 ? -8.077 -0.096 13.396 1.00 95.56 98 THR A C 1
ATOM 724 O O . THR A 1 98 ? -7.165 0.090 14.213 1.00 95.56 98 THR A O 1
ATOM 727 N N . LYS A 1 99 ? -7.862 -0.726 12.240 1.00 96.50 99 LYS A N 1
ATOM 728 C CA . LYS A 1 99 ? -6.557 -1.144 11.721 1.00 96.50 99 LYS A CA 1
ATOM 729 C C . LYS A 1 99 ? -6.032 -0.134 10.706 1.00 96.50 99 LYS A C 1
ATOM 731 O O . LYS A 1 99 ? -6.797 0.546 10.024 1.00 96.50 99 LYS A O 1
ATOM 736 N N . VAL A 1 100 ? -4.713 -0.064 10.593 1.00 98.12 100 VAL A N 1
ATOM 737 C CA . VAL A 1 100 ? -4.023 0.813 9.645 1.00 98.12 100 VAL A CA 1
ATOM 738 C C . VAL A 1 100 ? -3.166 -0.037 8.724 1.00 98.12 100 VAL A C 1
ATOM 740 O O . VAL A 1 100 ? -2.458 -0.923 9.193 1.00 98.12 100 VAL A O 1
ATOM 743 N N . THR A 1 101 ? -3.194 0.231 7.427 1.00 97.69 101 THR A N 1
ATOM 744 C CA . THR A 1 101 ? -2.229 -0.345 6.495 1.00 97.69 101 THR A CA 1
ATOM 745 C C . THR A 1 101 ? -1.372 0.746 5.871 1.00 97.69 101 THR A C 1
ATOM 747 O O . THR A 1 101 ? -1.882 1.831 5.599 1.00 97.69 101 THR A O 1
ATOM 750 N N . PHE A 1 102 ? -0.068 0.498 5.737 1.00 98.50 102 PHE A N 1
ATOM 751 C CA . PHE A 1 102 ? 0.877 1.453 5.168 1.00 98.50 102 PHE A CA 1
ATOM 752 C C . PHE A 1 102 ? 1.345 1.003 3.783 1.00 98.50 102 PHE A C 1
ATOM 754 O O . PHE A 1 102 ? 1.976 -0.044 3.645 1.00 98.50 102 PHE A O 1
ATOM 761 N N . GLU A 1 103 ? 1.033 1.811 2.775 1.00 98.25 103 GLU A N 1
ATOM 762 C CA . GLU A 1 103 ? 1.369 1.583 1.375 1.00 98.25 103 GLU A CA 1
ATOM 763 C C . GLU A 1 103 ? 2.572 2.425 0.932 1.00 98.25 103 GLU A C 1
ATOM 765 O O . GLU A 1 103 ? 2.609 3.639 1.147 1.00 98.25 103 GLU A O 1
ATOM 770 N N . ALA A 1 104 ? 3.532 1.794 0.254 1.00 97.62 104 ALA A N 1
ATOM 771 C CA . ALA A 1 104 ? 4.551 2.500 -0.513 1.00 97.62 104 ALA A CA 1
ATOM 772 C C . ALA A 1 104 ? 4.050 2.705 -1.948 1.00 97.62 104 ALA A C 1
ATOM 774 O O . ALA A 1 104 ? 3.919 1.744 -2.701 1.00 97.62 104 ALA A O 1
ATOM 775 N N . LEU A 1 105 ? 3.778 3.954 -2.323 1.00 96.56 105 LEU A N 1
ATOM 776 C CA . LEU A 1 105 ? 3.402 4.304 -3.691 1.00 96.56 105 LEU A CA 1
ATOM 777 C C . LEU A 1 105 ? 4.631 4.269 -4.594 1.00 96.56 105 LEU A C 1
ATOM 779 O O . LEU A 1 105 ? 5.676 4.802 -4.223 1.00 96.56 105 LEU A O 1
ATOM 783 N N . LEU A 1 106 ? 4.487 3.773 -5.823 1.00 93.81 106 LEU A N 1
ATOM 784 C CA . LEU A 1 106 ? 5.593 3.708 -6.789 1.00 93.81 106 LEU A CA 1
ATOM 785 C C . LEU A 1 106 ? 6.169 5.090 -7.160 1.00 93.81 106 LEU A C 1
ATOM 787 O O . LEU A 1 106 ? 7.299 5.209 -7.630 1.00 93.81 106 LEU A O 1
ATOM 791 N N . TRP A 1 107 ? 5.399 6.157 -6.932 1.00 93.69 107 TRP A N 1
ATOM 792 C CA . TRP A 1 107 ? 5.813 7.554 -7.107 1.00 93.69 107 TRP A CA 1
ATOM 793 C C . TRP A 1 107 ? 6.092 8.280 -5.777 1.00 93.69 107 TRP A C 1
ATOM 795 O O . TRP A 1 107 ? 6.128 9.511 -5.754 1.00 93.69 107 TRP A O 1
ATOM 805 N N . GLY A 1 108 ? 6.247 7.554 -4.667 1.00 95.31 108 GLY A N 1
ATOM 806 C CA . GLY A 1 108 ? 6.612 8.136 -3.377 1.00 95.31 108 GLY A CA 1
ATOM 807 C C . GLY A 1 108 ? 8.011 8.759 -3.402 1.00 95.31 108 GLY A C 1
ATOM 808 O O . GLY A 1 108 ? 8.938 8.211 -3.996 1.00 95.31 108 GLY A O 1
ATOM 809 N N . THR A 1 109 ? 8.177 9.911 -2.750 1.00 94.69 109 THR A N 1
ATOM 810 C CA . THR A 1 109 ? 9.412 10.714 -2.818 1.00 94.69 109 THR A CA 1
ATOM 811 C C . THR A 1 109 ? 10.592 10.055 -2.098 1.00 94.69 109 THR A C 1
ATOM 813 O O . THR A 1 109 ? 11.734 10.159 -2.548 1.00 94.69 109 THR A O 1
ATOM 816 N N . HIS A 1 110 ? 10.338 9.393 -0.966 1.00 96.31 110 HIS A N 1
ATOM 817 C CA . HIS A 1 110 ? 11.372 8.713 -0.168 1.00 96.31 110 HIS A CA 1
ATOM 818 C C . HIS A 1 110 ? 11.078 7.230 0.070 1.00 96.31 110 HIS A C 1
ATOM 820 O O . HIS A 1 110 ? 12.006 6.445 0.277 1.00 96.31 110 HIS A O 1
ATOM 826 N N . ILE A 1 111 ? 9.798 6.853 0.062 1.00 97.75 111 ILE A N 1
ATOM 827 C CA . ILE A 1 111 ? 9.334 5.489 0.302 1.00 97.75 111 ILE A CA 1
ATOM 828 C C . ILE A 1 111 ? 8.496 5.055 -0.899 1.00 97.75 111 ILE A C 1
ATOM 830 O O . ILE A 1 111 ? 7.381 5.545 -1.086 1.00 97.75 111 ILE A O 1
ATOM 834 N N . ASN A 1 112 ? 9.032 4.140 -1.701 1.00 96.00 112 ASN A N 1
ATOM 835 C CA . ASN A 1 112 ? 8.381 3.629 -2.909 1.00 96.00 112 ASN A CA 1
ATOM 836 C C . ASN A 1 112 ? 8.568 2.119 -3.124 1.00 96.00 112 ASN A C 1
ATOM 838 O O . ASN A 1 112 ? 8.110 1.589 -4.128 1.00 96.00 112 ASN A O 1
ATOM 842 N N . LEU A 1 113 ? 9.195 1.419 -2.174 1.00 96.56 113 LEU A N 1
ATOM 843 C CA . LEU A 1 113 ? 9.345 -0.035 -2.199 1.00 96.56 113 LEU A CA 1
ATOM 844 C C . LEU A 1 113 ? 8.550 -0.687 -1.069 1.00 96.56 113 LEU A C 1
ATOM 846 O O . LEU A 1 113 ? 8.546 -0.206 0.072 1.00 96.56 113 LEU A O 1
ATOM 850 N N . TRP A 1 114 ? 7.938 -1.838 -1.352 1.00 97.31 114 TRP A N 1
ATOM 851 C CA . TRP A 1 114 ? 7.196 -2.601 -0.345 1.00 97.31 114 TRP A CA 1
ATOM 852 C C . TRP A 1 114 ? 8.094 -3.001 0.837 1.00 97.31 114 TRP A C 1
ATOM 854 O O . TRP A 1 114 ? 7.642 -2.985 1.980 1.00 97.31 114 TRP A O 1
ATOM 864 N N . CYS A 1 115 ? 9.380 -3.287 0.599 1.00 97.69 115 CYS A N 1
ATOM 865 C CA . CYS A 1 115 ? 10.330 -3.685 1.641 1.00 97.69 115 CYS A CA 1
ATOM 866 C C . CYS A 1 115 ? 10.643 -2.538 2.624 1.00 97.69 115 CYS A C 1
ATOM 868 O O . CYS A 1 115 ? 10.837 -2.771 3.823 1.00 97.69 115 CYS A O 1
ATOM 870 N N . GLN A 1 116 ? 10.610 -1.282 2.159 1.00 98.12 116 GLN A N 1
ATOM 871 C CA . GLN A 1 116 ? 10.707 -0.102 3.024 1.00 98.12 116 GLN A CA 1
ATOM 872 C C . GLN A 1 116 ? 9.455 0.025 3.900 1.00 98.12 116 GLN A C 1
ATOM 874 O O . GLN A 1 116 ? 9.573 0.206 5.115 1.00 98.12 116 GLN A O 1
ATOM 879 N N . ALA A 1 117 ? 8.262 -0.118 3.307 1.00 98.12 117 ALA A N 1
ATOM 880 C CA . ALA A 1 117 ? 7.006 -0.110 4.057 1.00 98.12 117 ALA A CA 1
ATOM 881 C C . ALA A 1 117 ? 6.958 -1.237 5.095 1.00 98.12 117 ALA A C 1
ATOM 883 O O . ALA A 1 117 ? 6.608 -0.996 6.250 1.00 98.12 117 ALA A O 1
ATOM 884 N N . TRP A 1 118 ? 7.397 -2.437 4.718 1.00 98.06 118 TRP A N 1
ATOM 885 C CA . TRP A 1 118 ? 7.500 -3.587 5.607 1.00 98.06 118 TRP A CA 1
ATOM 886 C C . TRP A 1 118 ? 8.431 -3.326 6.795 1.00 98.06 118 TRP A C 1
ATOM 888 O O . TRP A 1 118 ? 8.049 -3.556 7.943 1.00 98.06 118 TRP A O 1
ATOM 898 N N . THR A 1 119 ? 9.615 -2.764 6.539 1.00 98.12 119 THR A N 1
ATOM 899 C CA . THR A 1 119 ? 10.579 -2.384 7.586 1.00 98.12 119 THR A CA 1
ATOM 900 C C . THR A 1 119 ? 9.958 -1.410 8.590 1.00 98.12 119 THR A C 1
ATOM 902 O O . THR A 1 119 ? 10.101 -1.583 9.801 1.00 98.12 119 THR A O 1
ATOM 905 N N . ILE A 1 120 ? 9.215 -0.411 8.105 1.00 98.56 120 ILE A N 1
ATOM 906 C CA . ILE A 1 120 ? 8.518 0.567 8.952 1.00 98.56 120 ILE A CA 1
ATOM 907 C C . ILE A 1 120 ? 7.401 -0.105 9.764 1.00 98.56 120 ILE A C 1
ATOM 909 O O . ILE A 1 120 ? 7.304 0.121 10.970 1.00 98.56 120 ILE A O 1
ATOM 913 N N . VAL A 1 121 ? 6.581 -0.954 9.138 1.00 98.06 121 VAL A N 1
ATOM 914 C CA . VAL A 1 121 ? 5.484 -1.683 9.801 1.00 98.06 121 VAL A CA 1
ATOM 915 C C . VAL A 1 121 ? 6.003 -2.602 10.907 1.00 98.06 121 VAL A C 1
ATOM 917 O O . VAL A 1 121 ? 5.416 -2.635 11.992 1.00 98.06 121 VAL A O 1
ATOM 920 N N . LEU A 1 122 ? 7.117 -3.302 10.674 1.00 97.50 122 LEU A N 1
ATOM 921 C CA . LEU A 1 122 ? 7.769 -4.115 11.700 1.00 97.50 122 LEU A CA 1
ATOM 922 C C . LEU A 1 122 ? 8.331 -3.260 12.840 1.00 97.50 122 LEU A C 1
ATOM 924 O O . LEU A 1 122 ? 8.134 -3.605 13.998 1.00 97.50 122 LEU A O 1
ATOM 928 N N . ALA A 1 123 ? 8.961 -2.121 12.542 1.00 97.94 123 ALA A N 1
ATOM 929 C CA . ALA A 1 123 ? 9.528 -1.231 13.561 1.00 97.94 123 ALA A CA 1
ATOM 930 C C . ALA A 1 123 ? 8.472 -0.507 14.423 1.00 97.94 123 ALA A C 1
ATOM 932 O O . ALA A 1 123 ? 8.763 -0.053 15.535 1.00 97.94 123 ALA A O 1
ATOM 933 N N . VAL A 1 124 ? 7.234 -0.379 13.935 1.00 96.56 124 VAL A N 1
ATOM 934 C CA . VAL A 1 124 ? 6.106 0.075 14.765 1.00 96.56 124 VAL A CA 1
ATOM 935 C C . VAL A 1 124 ? 5.710 -0.987 15.801 1.00 96.56 124 VAL A C 1
ATOM 937 O O . VAL A 1 124 ? 5.194 -0.601 16.848 1.00 96.56 124 VAL A O 1
ATOM 940 N N . ASP A 1 125 ? 5.990 -2.267 15.524 1.00 89.88 125 ASP A N 1
ATOM 941 C CA . ASP A 1 125 ? 5.871 -3.439 16.407 1.00 89.88 125 ASP A CA 1
ATOM 942 C C . ASP A 1 125 ? 4.511 -3.610 17.101 1.00 89.88 125 ASP A C 1
ATOM 944 O O . ASP A 1 125 ? 4.387 -3.637 18.322 1.00 89.88 125 ASP A O 1
ATOM 948 N N . MET A 1 126 ? 3.435 -3.655 16.310 1.00 88.75 126 MET A N 1
ATOM 949 C CA . MET A 1 126 ? 2.080 -3.701 16.862 1.00 88.75 126 MET A CA 1
ATOM 950 C C . MET A 1 126 ? 1.066 -4.426 15.959 1.00 88.75 126 MET A C 1
ATOM 952 O O . MET A 1 126 ? 1.140 -4.331 14.738 1.00 88.75 126 MET A O 1
ATOM 956 N N . GLU A 1 127 ? 0.062 -5.100 16.523 1.00 94.12 127 GLU A N 1
ATOM 957 C CA . GLU A 1 127 ? -0.830 -6.003 15.763 1.00 94.12 127 GLU A CA 1
ATOM 958 C C . GLU A 1 127 ? -1.802 -5.330 14.779 1.00 94.12 127 GLU A C 1
ATOM 960 O O . GLU A 1 127 ? -2.036 -5.875 13.710 1.00 94.12 127 GLU A O 1
ATOM 965 N N . ASN A 1 128 ? -2.358 -4.148 15.074 1.00 96.75 128 ASN A N 1
ATOM 966 C CA . ASN A 1 128 ? -3.321 -3.458 14.191 1.00 96.75 128 ASN A CA 1
ATOM 967 C C . ASN A 1 128 ? -2.661 -2.568 13.118 1.00 96.75 128 ASN A C 1
ATOM 969 O O . ASN A 1 128 ? -3.291 -1.624 12.636 1.00 96.75 128 ASN A O 1
ATOM 973 N N . VAL A 1 129 ? -1.403 -2.842 12.759 1.00 97.62 129 VAL A N 1
ATOM 974 C CA . VAL A 1 129 ? -0.729 -2.225 11.610 1.00 97.62 129 VAL A CA 1
ATOM 975 C C . VAL A 1 129 ? -0.116 -3.283 10.691 1.00 97.62 129 VAL A C 1
ATOM 977 O O . VAL A 1 129 ? 0.469 -4.255 11.171 1.00 97.62 129 VAL A O 1
ATOM 980 N N . GLY A 1 130 ? -0.264 -3.083 9.382 1.00 97.19 130 GLY A N 1
ATOM 981 C CA . GLY A 1 130 ? 0.166 -4.017 8.342 1.00 97.19 130 GLY A CA 1
ATOM 982 C C . GLY A 1 130 ? 0.504 -3.321 7.023 1.00 97.19 130 GLY A C 1
ATOM 983 O O . GLY A 1 130 ? 0.452 -2.096 6.930 1.00 97.19 130 GLY A O 1
ATOM 984 N N . VAL A 1 131 ? 0.798 -4.096 5.986 1.00 97.12 131 VAL A N 1
ATOM 985 C CA . VAL A 1 131 ? 1.003 -3.635 4.600 1.00 97.12 131 VAL A CA 1
ATOM 986 C C . VAL A 1 131 ? -0.147 -4.109 3.703 1.00 97.12 131 VAL A C 1
ATOM 988 O O . VAL A 1 131 ? -0.735 -5.153 4.000 1.00 97.12 131 VAL A O 1
ATOM 991 N N . PRO A 1 132 ? -0.505 -3.374 2.635 1.00 96.00 132 PRO A N 1
ATOM 992 C CA . PRO A 1 132 ? -1.510 -3.854 1.701 1.00 96.00 132 PRO A CA 1
ATOM 993 C C . PRO A 1 132 ? -0.892 -4.885 0.755 1.00 96.00 132 PRO A C 1
ATOM 995 O O . PRO A 1 132 ? -1.453 -5.955 0.602 1.00 96.00 132 PRO A O 1
ATOM 998 N N . LEU A 1 133 ? 0.332 -4.645 0.271 1.00 95.44 133 LEU A N 1
ATOM 999 C CA . LEU A 1 133 ? 0.932 -5.296 -0.901 1.00 95.44 133 LEU A CA 1
ATOM 1000 C C . LEU A 1 133 ? 0.132 -4.985 -2.167 1.00 95.44 133 LEU A C 1
ATOM 1002 O O . LEU A 1 133 ? -0.775 -5.716 -2.557 1.00 95.44 133 LEU A O 1
ATOM 1006 N N . ASP A 1 134 ? 0.506 -3.879 -2.803 1.00 96.56 134 ASP A N 1
ATOM 1007 C CA . ASP A 1 134 ? -0.017 -3.485 -4.102 1.00 96.56 134 ASP A CA 1
ATOM 1008 C C . ASP A 1 134 ? 0.924 -3.972 -5.210 1.00 96.56 134 ASP A C 1
ATOM 1010 O O . ASP A 1 134 ? 2.127 -3.675 -5.226 1.00 96.56 134 ASP A O 1
ATOM 1014 N N . SER A 1 135 ? 0.372 -4.775 -6.114 1.00 96.38 135 SER A N 1
ATOM 1015 C CA . SER A 1 135 ? 1.132 -5.398 -7.195 1.00 96.38 135 SER A CA 1
ATOM 1016 C C . SER A 1 135 ? 1.617 -4.418 -8.252 1.00 96.38 135 SER A C 1
ATOM 1018 O O . SER A 1 135 ? 2.748 -4.560 -8.717 1.00 96.38 135 SER A O 1
ATOM 1020 N N . LEU A 1 136 ? 0.818 -3.404 -8.586 1.00 94.44 136 LEU A N 1
ATOM 1021 C CA . LEU A 1 136 ? 1.198 -2.386 -9.551 1.00 94.44 136 LEU A CA 1
ATOM 1022 C C . LEU A 1 136 ? 2.352 -1.564 -8.981 1.00 94.44 136 LEU A C 1
ATOM 1024 O O . LEU A 1 136 ? 3.372 -1.406 -9.645 1.00 94.44 136 LEU A O 1
ATOM 1028 N N . ASN A 1 137 ? 2.229 -1.104 -7.732 1.00 95.12 137 ASN A N 1
ATOM 1029 C CA . ASN A 1 137 ? 3.264 -0.332 -7.058 1.00 95.12 137 ASN A CA 1
ATOM 1030 C C . ASN A 1 137 ? 4.579 -1.118 -6.945 1.00 95.12 137 ASN A C 1
ATOM 1032 O O . ASN A 1 137 ? 5.649 -0.595 -7.253 1.00 95.12 137 ASN A O 1
ATOM 1036 N N . THR A 1 138 ? 4.492 -2.393 -6.563 1.00 95.19 138 THR A N 1
ATOM 1037 C CA . THR A 1 138 ? 5.658 -3.272 -6.401 1.00 95.19 138 THR A CA 1
ATOM 1038 C C . THR A 1 138 ? 6.341 -3.558 -7.738 1.00 95.19 138 THR A C 1
ATOM 1040 O O . THR A 1 138 ? 7.521 -3.259 -7.925 1.00 95.19 138 THR A O 1
ATOM 1043 N N . LEU A 1 139 ? 5.597 -4.103 -8.704 1.00 95.50 139 LEU A N 1
ATOM 1044 C CA . LEU A 1 139 ? 6.165 -4.553 -9.972 1.00 95.50 139 LEU A CA 1
ATOM 1045 C C . LEU A 1 139 ? 6.588 -3.379 -10.858 1.00 95.50 139 LEU A C 1
ATOM 1047 O O . LEU A 1 139 ? 7.556 -3.517 -11.604 1.00 95.50 139 LEU A O 1
ATOM 1051 N N . ALA A 1 140 ? 5.936 -2.216 -10.748 1.00 91.94 140 ALA A N 1
ATOM 1052 C CA . ALA A 1 140 ? 6.355 -1.018 -11.467 1.00 91.94 140 ALA A CA 1
ATOM 1053 C C . ALA A 1 140 ? 7.712 -0.476 -10.995 1.00 91.94 140 ALA A C 1
ATOM 1055 O O . ALA A 1 140 ? 8.463 0.075 -11.799 1.00 91.94 140 ALA A O 1
ATOM 1056 N N . CYS A 1 141 ? 8.025 -0.620 -9.704 1.00 89.38 141 CYS A N 1
ATOM 1057 C CA . CYS A 1 141 ? 9.299 -0.186 -9.135 1.00 89.38 141 CYS A CA 1
ATOM 1058 C C . CYS A 1 141 ? 10.426 -1.207 -9.303 1.00 89.38 141 CYS A C 1
ATOM 1060 O O . CYS A 1 141 ? 11.583 -0.804 -9.398 1.00 89.38 141 CYS A O 1
ATOM 1062 N N . GLU A 1 142 ? 10.114 -2.502 -9.334 1.00 90.19 142 GLU A N 1
ATOM 1063 C CA . GLU A 1 142 ? 11.130 -3.562 -9.238 1.00 90.19 142 GLU A CA 1
ATOM 1064 C C . GLU A 1 142 ? 11.370 -4.330 -10.540 1.00 90.19 142 GLU A C 1
ATOM 1066 O O . GLU A 1 142 ? 12.439 -4.908 -10.716 1.00 90.19 142 GLU A O 1
ATOM 1071 N N . TRP A 1 143 ? 10.403 -4.345 -11.461 1.00 93.69 143 TRP A N 1
ATOM 1072 C CA . TRP A 1 143 ? 10.513 -5.118 -12.701 1.00 93.69 143 TRP A CA 1
ATOM 1073 C C . TRP A 1 143 ? 10.241 -4.272 -13.945 1.00 93.69 143 TRP A C 1
ATOM 1075 O O . TRP A 1 143 ? 11.024 -4.284 -14.901 1.00 93.69 143 TRP A O 1
ATOM 1085 N N . ALA A 1 144 ? 9.170 -3.478 -13.927 1.00 90.94 144 ALA A N 1
ATOM 1086 C CA . ALA A 1 144 ? 8.849 -2.588 -15.027 1.00 90.94 144 ALA A CA 1
ATOM 1087 C C . ALA A 1 144 ? 9.898 -1.484 -15.156 1.00 90.94 144 ALA A C 1
ATOM 1089 O O . ALA A 1 144 ? 10.313 -0.850 -14.188 1.00 90.94 144 ALA A O 1
ATOM 1090 N N . GLY A 1 145 ? 10.298 -1.228 -16.390 1.00 83.19 145 GLY A N 1
ATOM 1091 C CA . GLY A 1 145 ? 11.217 -0.176 -16.775 1.00 83.19 145 GLY A CA 1
ATOM 1092 C C . GLY A 1 145 ? 10.484 1.004 -17.396 1.00 83.19 145 GLY A C 1
ATOM 1093 O O . GLY A 1 145 ? 10.724 1.330 -18.553 1.00 83.19 145 GLY A O 1
ATOM 1094 N N . LEU A 1 146 ? 9.582 1.649 -16.653 1.00 84.81 146 LEU A N 1
ATOM 1095 C CA . LEU A 1 146 ? 8.679 2.677 -17.201 1.00 84.81 146 LEU A CA 1
ATOM 1096 C C . LEU A 1 146 ? 9.411 3.921 -17.748 1.00 84.81 146 LEU A C 1
ATOM 1098 O O . LEU A 1 146 ? 8.836 4.704 -18.499 1.00 84.81 146 LEU A O 1
ATOM 1102 N N . THR A 1 147 ? 10.685 4.106 -17.402 1.00 82.31 147 THR A N 1
ATOM 1103 C CA . THR A 1 147 ? 11.544 5.207 -17.869 1.00 82.31 147 THR A CA 1
ATOM 1104 C C . THR A 1 147 ? 12.724 4.738 -18.725 1.00 82.31 147 THR A C 1
ATOM 1106 O O . THR A 1 147 ? 13.567 5.557 -19.095 1.00 82.31 147 THR A O 1
ATOM 1109 N N . VAL A 1 148 ? 12.795 3.449 -19.076 1.00 83.31 148 VAL A N 1
ATOM 1110 C CA . VAL A 1 148 ? 13.875 2.884 -19.900 1.00 83.31 148 VAL A CA 1
ATOM 1111 C C . VAL A 1 148 ? 13.335 2.302 -21.211 1.00 83.31 148 VAL A C 1
ATOM 1113 O O . VAL A 1 148 ? 12.184 1.862 -21.269 1.00 83.31 148 VAL A O 1
ATOM 1116 N N . PRO A 1 149 ? 14.126 2.318 -22.301 1.00 84.12 149 PRO A N 1
ATOM 1117 C CA . PRO A 1 149 ? 13.705 1.719 -23.562 1.00 84.12 149 PRO A CA 1
ATOM 1118 C C . PRO A 1 149 ? 13.343 0.240 -23.394 1.00 84.12 149 PRO A C 1
ATOM 1120 O O . PRO A 1 149 ? 14.098 -0.518 -22.791 1.00 84.12 149 PRO A O 1
ATOM 1123 N N . GLY A 1 150 ? 12.204 -0.169 -23.957 1.00 85.19 150 GLY A N 1
ATOM 1124 C CA . GLY A 1 150 ? 11.736 -1.554 -23.889 1.00 85.19 150 GLY A CA 1
ATOM 1125 C C . GLY A 1 150 ? 10.940 -1.910 -22.631 1.00 85.19 150 GLY A C 1
ATOM 1126 O O . GLY A 1 150 ? 10.542 -3.061 -22.510 1.00 85.19 150 GLY A O 1
ATOM 1127 N N . GLY A 1 151 ? 10.683 -0.965 -21.718 1.00 87.12 151 GLY A N 1
ATOM 1128 C CA . GLY A 1 151 ? 9.653 -1.117 -20.682 1.00 87.12 151 GLY A CA 1
ATOM 1129 C C . GLY A 1 151 ? 9.970 -2.092 -19.543 1.00 87.12 151 GLY A C 1
ATOM 1130 O O . GLY A 1 151 ? 9.111 -2.309 -18.685 1.00 87.12 151 GLY A O 1
ATOM 1131 N N . ILE A 1 152 ? 11.184 -2.654 -19.501 1.00 91.31 152 ILE A N 1
ATOM 1132 C CA . ILE A 1 152 ? 11.659 -3.631 -18.505 1.00 91.31 152 ILE A CA 1
ATOM 1133 C C . ILE A 1 152 ? 13.037 -3.188 -17.995 1.00 91.31 152 ILE A C 1
ATOM 1135 O O . ILE A 1 152 ? 13.876 -2.740 -18.779 1.00 91.31 152 ILE A O 1
ATOM 1139 N N . GLN A 1 153 ? 13.275 -3.284 -16.684 1.00 90.38 153 GLN A N 1
ATOM 1140 C CA . GLN A 1 153 ? 14.558 -2.895 -16.087 1.00 90.38 153 GLN A CA 1
ATOM 1141 C C . GLN A 1 153 ? 15.701 -3.846 -16.472 1.00 90.38 153 GLN A C 1
ATOM 1143 O O . GLN A 1 153 ? 15.505 -5.019 -16.799 1.00 90.38 153 GLN A O 1
ATOM 1148 N N . LEU A 1 154 ? 16.938 -3.353 -16.392 1.00 90.06 154 LEU A N 1
ATOM 1149 C CA . LEU A 1 154 ? 18.113 -4.215 -16.500 1.00 90.06 154 LEU A CA 1
ATOM 1150 C C . LEU A 1 154 ? 18.132 -5.195 -15.316 1.00 90.06 154 LEU A C 1
ATOM 1152 O O . LEU A 1 154 ? 17.973 -4.768 -14.182 1.00 90.06 154 LEU A O 1
ATOM 1156 N N . ASN A 1 155 ? 18.362 -6.486 -15.576 1.00 92.00 155 ASN A N 1
ATOM 1157 C CA . ASN A 1 155 ? 18.328 -7.570 -14.577 1.00 92.00 155 ASN A CA 1
ATOM 1158 C C . ASN A 1 155 ? 16.965 -7.813 -13.899 1.00 92.00 155 ASN A C 1
ATOM 1160 O O . ASN A 1 155 ? 16.921 -8.563 -12.922 1.00 92.00 155 ASN A O 1
ATOM 1164 N N . ALA A 1 156 ? 15.868 -7.276 -14.452 1.00 92.50 156 ALA A N 1
ATOM 1165 C CA . ALA A 1 156 ? 14.532 -7.327 -13.853 1.00 92.50 156 ALA A CA 1
ATOM 1166 C C . ALA A 1 156 ? 14.130 -8.720 -13.337 1.00 92.50 156 ALA A C 1
ATOM 1168 O O . ALA A 1 156 ? 13.680 -8.845 -12.206 1.00 92.50 156 ALA A O 1
ATOM 1169 N N . ASP A 1 157 ? 14.349 -9.792 -14.105 1.00 94.06 157 ASP A N 1
ATOM 1170 C CA . ASP A 1 157 ? 13.979 -11.150 -13.673 1.00 94.06 157 ASP A CA 1
ATOM 1171 C C . ASP A 1 157 ? 14.785 -11.648 -12.467 1.00 94.06 157 ASP A C 1
ATOM 1173 O O . ASP A 1 157 ? 14.282 -12.399 -11.631 1.00 94.06 157 ASP A O 1
ATOM 1177 N N . THR A 1 158 ? 16.061 -11.274 -12.372 1.00 95.19 158 THR A N 1
ATOM 1178 C CA . THR A 1 158 ? 16.913 -11.653 -11.238 1.00 95.19 158 THR A CA 1
ATOM 1179 C C . THR A 1 158 ? 16.520 -10.879 -9.989 1.00 95.19 158 THR A C 1
ATOM 1181 O O . THR A 1 158 ? 16.377 -11.491 -8.928 1.00 95.19 158 THR A O 1
ATOM 1184 N N . ASP A 1 159 ? 16.287 -9.576 -10.125 1.00 93.75 159 ASP A N 1
ATOM 1185 C CA . ASP A 1 159 ? 15.903 -8.710 -9.011 1.00 93.75 159 ASP A CA 1
ATOM 1186 C C . ASP A 1 159 ? 14.491 -9.042 -8.513 1.00 93.75 159 ASP A C 1
ATOM 1188 O O . ASP A 1 159 ? 14.283 -9.199 -7.308 1.00 93.75 159 ASP A O 1
ATOM 1192 N N . LEU A 1 160 ? 13.553 -9.302 -9.431 1.00 95.00 160 LEU A N 1
ATOM 1193 C CA . LEU A 1 160 ? 12.213 -9.774 -9.098 1.00 95.00 160 LEU A CA 1
ATOM 1194 C C . LEU A 1 160 ? 12.257 -11.108 -8.357 1.00 95.00 160 LEU A C 1
ATOM 1196 O O . LEU A 1 160 ? 11.619 -11.233 -7.320 1.00 95.00 160 LEU A O 1
ATOM 1200 N N . ARG A 1 161 ? 13.019 -12.105 -8.829 1.00 96.06 161 ARG A N 1
ATOM 1201 C CA . ARG A 1 161 ? 13.128 -13.396 -8.120 1.00 96.06 161 ARG A CA 1
ATOM 1202 C C . ARG A 1 161 ? 13.589 -13.220 -6.677 1.00 96.06 161 ARG A C 1
ATOM 1204 O O . ARG A 1 161 ? 13.059 -13.883 -5.788 1.00 96.06 161 ARG A O 1
ATOM 1211 N N . LYS A 1 162 ? 14.558 -12.331 -6.443 1.00 96.44 162 LYS A N 1
ATOM 1212 C CA . LYS A 1 162 ? 15.023 -12.015 -5.092 1.00 96.44 162 LYS A CA 1
ATOM 1213 C C . LYS A 1 162 ? 13.913 -11.351 -4.273 1.00 96.44 162 LYS A C 1
ATOM 1215 O O . LYS A 1 162 ? 13.620 -11.825 -3.181 1.00 96.44 162 LYS A O 1
ATOM 1220 N N . SER A 1 163 ? 13.278 -10.314 -4.815 1.00 95.88 163 SER A N 1
ATOM 1221 C CA . SER A 1 163 ? 12.202 -9.582 -4.138 1.00 95.88 163 SER A CA 1
ATOM 1222 C C . SER A 1 163 ? 11.013 -10.482 -3.784 1.00 95.88 163 SER A C 1
ATOM 1224 O O . SER A 1 163 ? 10.593 -10.540 -2.633 1.00 95.88 163 SER A O 1
ATOM 1226 N N . ILE A 1 164 ? 10.534 -11.284 -4.737 1.00 96.81 164 ILE A N 1
ATOM 1227 C CA . ILE A 1 164 ? 9.438 -12.247 -4.556 1.00 96.81 164 ILE A CA 1
ATOM 1228 C C . ILE A 1 164 ? 9.803 -13.319 -3.525 1.00 96.81 164 ILE A C 1
ATOM 1230 O O . ILE A 1 164 ? 8.965 -13.672 -2.698 1.00 96.81 164 ILE A O 1
ATOM 1234 N N . SER A 1 165 ? 11.055 -13.791 -3.510 1.00 97.50 165 SER A N 1
ATOM 1235 C CA . SER A 1 165 ? 11.534 -14.706 -2.469 1.00 97.50 165 SER A CA 1
ATOM 1236 C C . SER A 1 165 ? 11.557 -14.059 -1.082 1.00 97.50 165 SER A C 1
ATOM 1238 O O . SER A 1 165 ? 11.360 -14.757 -0.092 1.00 97.50 165 SER A O 1
ATOM 1240 N N . GLU A 1 166 ? 11.832 -12.762 -0.960 1.00 97.56 166 GLU A N 1
ATOM 1241 C CA . GLU A 1 166 ? 11.747 -12.054 0.323 1.00 97.56 166 GLU A CA 1
ATOM 1242 C C . GLU A 1 166 ? 10.277 -11.849 0.729 1.00 97.56 166 GLU A C 1
ATOM 1244 O O . GLU A 1 166 ? 9.909 -12.120 1.875 1.00 97.56 166 GLU A O 1
ATOM 1249 N N . LEU A 1 167 ? 9.420 -11.468 -0.223 1.00 97.25 167 LEU A N 1
ATOM 1250 C CA . LEU A 1 167 ? 7.987 -11.253 -0.019 1.00 97.25 167 LEU A CA 1
ATOM 1251 C C . LEU A 1 167 ? 7.271 -12.537 0.423 1.00 97.25 167 LEU A C 1
ATOM 1253 O O . LEU A 1 167 ? 6.444 -12.507 1.332 1.00 97.25 167 LEU A O 1
ATOM 1257 N N . SER A 1 168 ? 7.616 -13.690 -0.151 1.00 97.44 168 SER A N 1
ATOM 1258 C CA . SER A 1 168 ? 6.995 -14.972 0.210 1.00 97.44 168 SER A CA 1
ATOM 1259 C C . SER A 1 168 ? 7.253 -15.396 1.660 1.00 97.44 168 SER A C 1
ATOM 1261 O O . SER A 1 168 ? 6.576 -16.282 2.170 1.00 97.44 168 SER A O 1
ATOM 1263 N N . ASN A 1 169 ? 8.239 -14.785 2.326 1.00 96.88 169 ASN A N 1
ATOM 1264 C CA . ASN A 1 169 ? 8.584 -15.049 3.723 1.00 96.88 169 ASN A CA 1
ATOM 1265 C C . ASN A 1 169 ? 7.958 -14.041 4.704 1.00 96.88 169 ASN A C 1
ATOM 1267 O O . ASN A 1 169 ? 8.269 -14.073 5.898 1.00 96.88 169 ASN A O 1
ATOM 1271 N N . LEU A 1 170 ? 7.094 -13.133 4.235 1.00 96.31 170 LEU A N 1
ATOM 1272 C CA . LEU A 1 170 ? 6.417 -12.193 5.123 1.00 96.31 170 LEU A CA 1
ATOM 1273 C C . LEU A 1 170 ? 5.445 -12.893 6.075 1.00 96.31 170 LEU A C 1
ATOM 1275 O O . LEU A 1 170 ? 4.870 -13.941 5.783 1.00 96.31 170 LEU A O 1
ATOM 1279 N N . LEU A 1 171 ? 5.208 -12.258 7.225 1.00 95.06 171 LEU A N 1
ATOM 1280 C CA . LEU A 1 171 ? 4.158 -12.692 8.141 1.00 95.06 171 LEU A CA 1
ATOM 1281 C C . LEU A 1 171 ? 2.798 -12.373 7.508 1.00 95.06 171 LEU A C 1
ATOM 1283 O O . LEU A 1 171 ? 2.385 -11.212 7.500 1.00 95.06 171 LEU A O 1
ATOM 1287 N N . GLY A 1 172 ? 2.073 -13.390 7.033 1.00 94.62 172 GLY A N 1
ATOM 1288 C CA . GLY A 1 172 ? 0.749 -13.213 6.422 1.00 94.62 172 GLY A CA 1
ATOM 1289 C C . GLY A 1 172 ? -0.257 -12.473 7.310 1.00 94.62 172 GLY A C 1
ATOM 1290 O O . GLY A 1 172 ? -1.122 -11.760 6.811 1.00 94.62 172 GLY A O 1
ATOM 1291 N N . THR A 1 173 ? -0.097 -12.544 8.637 1.00 94.31 173 THR A N 1
ATOM 1292 C CA . THR A 1 173 ? -0.915 -11.813 9.624 1.00 94.31 173 THR A CA 1
ATOM 1293 C C . THR A 1 173 ? -0.720 -10.294 9.605 1.00 94.31 173 THR A C 1
ATOM 1295 O O . THR A 1 173 ? -1.518 -9.573 10.199 1.00 94.31 173 THR A O 1
ATOM 1298 N N . LYS A 1 174 ? 0.323 -9.794 8.935 1.00 95.62 174 LYS A N 1
ATOM 1299 C CA . LYS A 1 174 ? 0.626 -8.366 8.755 1.00 95.62 174 LYS A CA 1
ATOM 1300 C C . LYS A 1 174 ? 0.306 -7.867 7.347 1.00 95.62 174 LYS A C 1
ATOM 1302 O O . LYS A 1 174 ? 0.560 -6.701 7.056 1.00 95.62 174 LYS A O 1
ATOM 1307 N N . ILE A 1 175 ? -0.249 -8.715 6.487 1.00 95.88 175 ILE A N 1
ATOM 1308 C CA . ILE A 1 175 ? -0.775 -8.319 5.183 1.00 95.88 175 ILE A CA 1
ATOM 1309 C C . ILE A 1 175 ? -2.271 -8.079 5.373 1.00 95.88 175 ILE A C 1
ATOM 1311 O O . ILE A 1 175 ? -2.997 -8.974 5.800 1.00 95.88 175 ILE A O 1
ATOM 1315 N N . PHE A 1 176 ? -2.732 -6.850 5.155 1.00 94.94 176 PHE A N 1
ATOM 1316 C CA . PHE A 1 176 ? -4.108 -6.459 5.484 1.00 94.94 176 PHE A CA 1
ATOM 1317 C C . PHE A 1 176 ? -5.028 -6.402 4.268 1.00 94.94 176 PHE A C 1
ATOM 1319 O O . PHE A 1 176 ? -6.218 -6.672 4.427 1.00 94.94 176 PHE A O 1
ATOM 1326 N N . LEU A 1 177 ? -4.510 -6.080 3.079 1.00 92.56 177 LEU A N 1
ATOM 1327 C CA . LEU A 1 177 ? -5.323 -5.959 1.867 1.00 92.56 177 LEU A CA 1
ATOM 1328 C C . LEU A 1 177 ? -4.460 -5.998 0.590 1.00 92.56 177 LEU A C 1
ATOM 1330 O O . LEU A 1 177 ? -4.113 -4.932 0.088 1.00 92.56 177 LEU A O 1
ATOM 1334 N N . PRO A 1 178 ? -4.129 -7.183 0.048 1.00 94.62 178 PRO A N 1
ATOM 1335 C CA . PRO A 1 178 ? -3.479 -7.316 -1.248 1.00 94.62 178 PRO A CA 1
ATOM 1336 C C . PRO A 1 178 ? -4.300 -6.632 -2.327 1.00 94.62 178 PRO A C 1
ATOM 1338 O O . PRO A 1 178 ? -5.478 -6.949 -2.515 1.00 94.62 178 PRO A O 1
ATOM 1341 N N . GLN A 1 179 ? -3.663 -5.695 -3.018 1.00 95.50 179 GLN A N 1
ATOM 1342 C CA . GLN A 1 179 ? -4.235 -4.913 -4.104 1.00 95.50 179 GLN A CA 1
ATOM 1343 C C . GLN A 1 179 ? -3.618 -5.392 -5.415 1.00 95.50 179 GLN A C 1
ATOM 1345 O O . GLN A 1 179 ? -2.426 -5.231 -5.684 1.00 95.50 179 GLN A O 1
ATOM 1350 N N . MET A 1 180 ? -4.435 -6.072 -6.210 1.00 95.38 180 MET A N 1
ATOM 1351 C CA . MET A 1 180 ? -4.004 -6.708 -7.442 1.00 95.38 180 MET A CA 1
ATOM 1352 C C . MET A 1 180 ? -4.470 -5.900 -8.650 1.00 95.38 180 MET A C 1
ATOM 1354 O O . MET A 1 180 ? -5.658 -5.621 -8.803 1.00 95.38 180 MET A O 1
ATOM 1358 N N . GLY A 1 181 ? -3.525 -5.568 -9.520 1.00 94.62 181 GLY A N 1
ATOM 1359 C CA . GLY A 1 181 ? -3.739 -4.846 -10.764 1.00 94.62 181 GLY A CA 1
ATOM 1360 C C . GLY A 1 181 ? -2.549 -5.077 -11.689 1.00 94.62 181 GLY A C 1
ATOM 1361 O O . GLY A 1 181 ? -1.402 -5.077 -11.246 1.00 94.62 181 GLY A O 1
ATOM 1362 N N . ASP A 1 182 ? -2.824 -5.327 -12.965 1.00 94.81 182 ASP A N 1
ATOM 1363 C CA . ASP A 1 182 ? -1.782 -5.438 -13.990 1.00 94.81 182 ASP A CA 1
ATOM 1364 C C . ASP A 1 182 ? -1.484 -4.046 -14.568 1.00 94.81 182 ASP A C 1
ATOM 1366 O O . ASP A 1 182 ? -2.276 -3.119 -14.423 1.00 94.81 182 ASP A O 1
ATOM 1370 N N . GLY A 1 183 ? -0.349 -3.871 -15.229 1.00 92.44 183 GLY A N 1
ATOM 1371 C CA . GLY A 1 183 ? 0.062 -2.603 -15.827 1.00 92.44 183 GLY A CA 1
ATOM 1372 C C . GLY A 1 183 ? 0.093 -2.695 -17.343 1.00 92.44 183 GLY A C 1
ATOM 1373 O O . GLY A 1 183 ? 0.464 -3.731 -17.883 1.00 92.44 183 GLY A O 1
ATOM 1374 N N . ALA A 1 184 ? -0.256 -1.616 -18.043 1.00 91.19 184 ALA A N 1
ATOM 1375 C CA . ALA A 1 184 ? -0.166 -1.563 -19.501 1.00 91.19 184 ALA A CA 1
ATOM 1376 C C . ALA A 1 184 ? 1.282 -1.401 -19.984 1.00 91.19 184 ALA A C 1
ATOM 1378 O O . ALA A 1 184 ? 2.025 -0.566 -19.458 1.00 91.19 184 ALA A O 1
ATOM 1379 N N . TRP A 1 185 ? 1.648 -2.135 -21.037 1.00 89.62 185 TRP A N 1
ATOM 1380 C CA . TRP A 1 185 ? 2.972 -2.095 -21.658 1.00 89.62 185 TRP A CA 1
ATOM 1381 C C . TRP A 1 185 ? 3.410 -0.679 -22.038 1.00 89.62 185 TRP A C 1
ATOM 1383 O O . TRP A 1 185 ? 2.707 0.056 -22.737 1.00 89.62 185 TRP A O 1
ATOM 1393 N N . VAL A 1 186 ? 4.632 -0.327 -21.640 1.00 86.56 186 VAL A N 1
ATOM 1394 C CA . VAL A 1 186 ? 5.263 0.954 -21.961 1.00 86.56 186 VAL A CA 1
ATOM 1395 C C . VAL A 1 186 ? 6.416 0.722 -22.933 1.00 86.56 186 VAL A C 1
ATOM 1397 O O . VAL A 1 186 ? 7.541 0.433 -22.539 1.00 86.56 186 VAL A O 1
ATOM 1400 N N . ALA A 1 187 ? 6.136 0.856 -24.233 1.00 78.94 187 ALA A N 1
ATOM 1401 C CA . ALA A 1 187 ? 7.155 0.700 -25.277 1.00 78.94 187 ALA A CA 1
ATOM 1402 C C . ALA A 1 187 ? 8.163 1.862 -25.293 1.00 78.94 187 ALA A C 1
ATOM 1404 O O . ALA A 1 187 ? 9.362 1.661 -25.497 1.00 78.94 187 ALA A O 1
ATOM 1405 N N . THR A 1 188 ? 7.662 3.078 -25.076 1.00 83.38 188 THR A N 1
ATOM 1406 C CA . THR A 1 188 ? 8.447 4.313 -25.069 1.00 83.38 188 THR A CA 1
ATOM 1407 C C . THR A 1 188 ? 8.536 4.830 -23.639 1.00 83.38 188 THR A C 1
ATOM 1409 O O . THR A 1 188 ? 7.482 4.954 -23.015 1.00 83.38 188 THR A O 1
ATOM 1412 N N . PRO A 1 189 ? 9.738 5.178 -23.136 1.00 86.44 189 PRO A N 1
ATOM 1413 C CA . PRO A 1 189 ? 9.906 5.756 -21.808 1.00 86.44 189 PRO A CA 1
ATOM 1414 C C . PRO A 1 189 ? 8.891 6.857 -21.518 1.00 86.44 189 PRO A C 1
ATOM 1416 O O . PRO A 1 189 ? 8.696 7.763 -22.336 1.00 86.44 189 PRO A O 1
ATOM 1419 N N . LEU A 1 190 ? 8.258 6.790 -20.348 1.00 85.75 190 LEU A N 1
ATOM 1420 C CA . LEU A 1 190 ? 7.298 7.799 -19.939 1.00 85.75 190 LEU A CA 1
ATOM 1421 C C . LEU A 1 190 ? 8.002 9.151 -19.795 1.00 85.75 190 LEU A C 1
ATOM 1423 O O . LEU A 1 190 ? 8.962 9.303 -19.038 1.00 85.75 190 LEU A O 1
ATOM 1427 N N . ALA A 1 191 ? 7.486 10.150 -20.503 1.00 78.25 191 ALA A N 1
ATOM 1428 C CA . ALA A 1 191 ? 7.895 11.527 -20.305 1.00 78.25 191 ALA A CA 1
ATOM 1429 C C . ALA A 1 191 ? 7.261 12.080 -19.025 1.00 78.25 191 ALA A C 1
ATOM 1431 O O . ALA A 1 191 ? 6.118 11.765 -18.683 1.00 78.25 191 ALA A O 1
ATOM 1432 N N . GLN A 1 192 ? 7.993 12.946 -18.329 1.00 73.69 192 GLN A N 1
ATOM 1433 C CA . GLN A 1 192 ? 7.424 13.705 -17.226 1.00 73.69 192 GLN A CA 1
ATOM 1434 C C . GLN A 1 192 ? 6.250 14.559 -17.727 1.00 73.69 192 GLN A C 1
ATOM 1436 O O . GLN A 1 192 ? 6.390 15.292 -18.704 1.00 73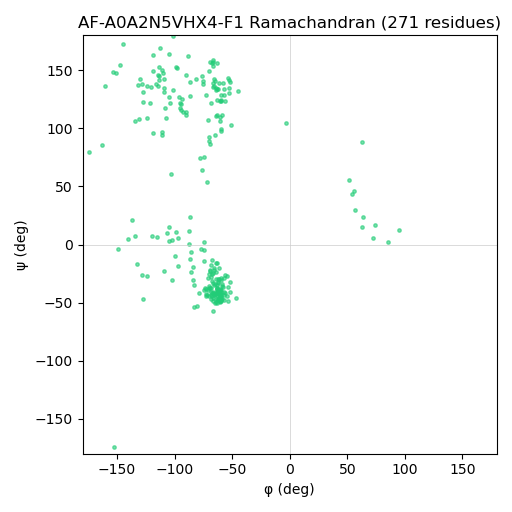.69 192 GLN A O 1
ATOM 1441 N N . VAL A 1 193 ? 5.101 14.458 -17.051 1.00 72.25 193 VAL A N 1
ATOM 1442 C CA . VAL A 1 193 ? 3.886 15.198 -17.426 1.00 72.25 193 VAL A CA 1
ATOM 1443 C C . VAL A 1 193 ? 3.942 16.615 -16.858 1.00 72.25 193 VAL A C 1
ATOM 1445 O O . VAL A 1 193 ? 3.846 17.582 -17.607 1.00 72.25 193 VAL A O 1
ATOM 1448 N N . THR A 1 194 ? 4.158 16.753 -15.545 1.00 67.62 194 THR A N 1
ATOM 1449 C CA . THR A 1 194 ? 4.442 18.038 -14.881 1.00 67.62 194 THR A CA 1
ATOM 1450 C C . THR A 1 194 ? 5.424 17.844 -13.716 1.00 67.62 194 THR A C 1
ATOM 1452 O O . THR A 1 194 ? 5.769 16.716 -13.358 1.00 67.62 194 THR A O 1
ATOM 1455 N N . ALA A 1 195 ? 5.895 18.937 -13.101 1.00 64.81 195 ALA A N 1
ATOM 1456 C CA . ALA A 1 195 ? 6.688 18.877 -11.865 1.00 64.81 195 ALA A CA 1
ATOM 1457 C C . ALA A 1 195 ? 5.914 18.245 -10.689 1.00 64.81 195 ALA A C 1
ATOM 1459 O O . ALA A 1 195 ? 6.511 17.610 -9.828 1.00 64.81 195 ALA A O 1
ATOM 1460 N N . GLU A 1 196 ? 4.588 18.399 -10.683 1.00 60.97 196 GLU A N 1
ATOM 1461 C CA . GLU A 1 196 ? 3.678 17.991 -9.602 1.00 60.97 196 GLU A CA 1
ATOM 1462 C C . GLU A 1 196 ? 3.025 16.621 -9.851 1.00 60.97 196 GLU A C 1
ATOM 1464 O O . GLU A 1 196 ? 2.532 15.987 -8.921 1.00 60.97 196 GLU A O 1
ATOM 1469 N N . MET A 1 197 ? 3.020 16.148 -11.102 1.00 65.75 197 MET A N 1
ATOM 1470 C CA . MET A 1 197 ? 2.557 14.817 -11.492 1.00 65.75 197 MET A CA 1
ATOM 1471 C C . MET A 1 197 ? 3.707 14.037 -12.133 1.00 65.75 197 MET A C 1
ATOM 1473 O O . MET A 1 1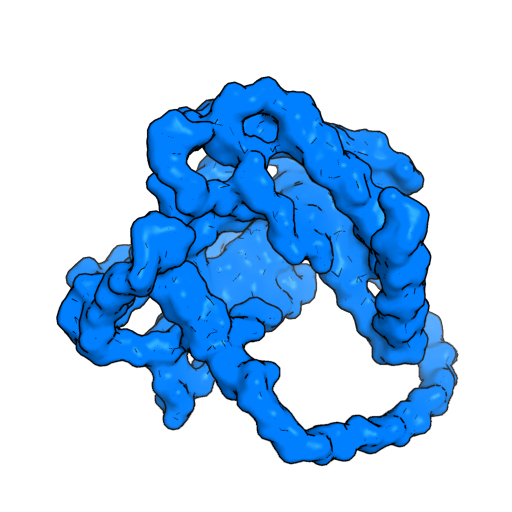97 ? 3.941 14.154 -13.344 1.00 65.75 197 MET A O 1
ATOM 1477 N N . PRO A 1 198 ? 4.408 13.206 -11.342 1.00 78.25 198 PRO A N 1
ATOM 1478 C CA . PRO A 1 198 ? 5.377 12.260 -11.868 1.00 78.25 198 PRO A CA 1
ATOM 1479 C C . PRO A 1 198 ? 4.744 11.386 -12.956 1.00 78.25 198 PRO A C 1
ATOM 1481 O O . PRO A 1 198 ? 3.585 10.981 -12.846 1.00 78.25 198 PRO A O 1
ATOM 1484 N N . ALA A 1 199 ? 5.515 11.060 -13.995 1.00 81.94 199 ALA A N 1
ATOM 1485 C CA . ALA A 1 199 ? 5.052 10.258 -15.133 1.00 81.94 199 ALA A CA 1
ATOM 1486 C C . ALA A 1 199 ? 4.388 8.940 -14.690 1.00 81.94 199 ALA A C 1
ATOM 1488 O O . ALA A 1 199 ? 3.322 8.548 -15.159 1.00 81.94 199 ALA A O 1
ATOM 1489 N N . LEU A 1 200 ? 5.004 8.336 -13.682 1.00 86.19 200 LEU A N 1
ATOM 1490 C CA . LEU A 1 200 ? 4.572 7.160 -12.950 1.00 86.19 200 LEU A CA 1
ATOM 1491 C C . LEU A 1 200 ? 3.155 7.263 -12.351 1.00 86.19 200 LEU A C 1
ATOM 1493 O O . LEU A 1 200 ? 2.350 6.346 -12.501 1.00 86.19 200 LEU A O 1
ATOM 1497 N N . MET A 1 201 ? 2.821 8.397 -11.729 1.00 88.19 201 MET A N 1
ATOM 1498 C CA . MET A 1 201 ? 1.485 8.654 -11.176 1.00 88.19 201 MET A CA 1
ATOM 1499 C C . MET A 1 201 ? 0.439 8.798 -12.285 1.00 88.19 201 MET A C 1
ATOM 1501 O O . MET A 1 201 ? -0.702 8.363 -12.138 1.00 88.19 201 MET A O 1
ATOM 1505 N N . SER A 1 202 ? 0.811 9.420 -13.407 1.00 85.44 202 SER A N 1
ATOM 1506 C CA . SER A 1 202 ? -0.086 9.541 -14.557 1.00 85.44 202 SER A CA 1
ATOM 1507 C C . SER A 1 202 ? -0.384 8.174 -15.175 1.00 85.44 202 SER A C 1
ATOM 1509 O O . SER A 1 202 ? -1.537 7.886 -15.502 1.00 85.44 202 SER A O 1
ATOM 1511 N N . TRP A 1 203 ? 0.639 7.330 -15.319 1.00 89.31 203 TRP A N 1
ATOM 1512 C CA . TRP A 1 203 ? 0.495 5.981 -15.858 1.00 89.31 203 TRP A CA 1
ATOM 1513 C C . TRP A 1 203 ? -0.377 5.103 -14.956 1.00 89.31 203 TRP A C 1
ATOM 1515 O O . TRP A 1 203 ? -1.370 4.564 -15.442 1.00 89.31 203 TRP A O 1
ATOM 1525 N N . SER A 1 204 ? -0.128 5.057 -13.641 1.00 88.62 204 SER A N 1
ATOM 1526 C CA . SER A 1 204 ? -0.927 4.205 -12.740 1.00 88.62 204 SER A CA 1
ATOM 1527 C C . SER A 1 204 ? -2.426 4.535 -12.766 1.00 88.62 204 SER A C 1
ATOM 1529 O O . SER A 1 204 ? -3.263 3.641 -12.744 1.00 88.62 204 SER A O 1
ATOM 1531 N N . ARG A 1 205 ? -2.778 5.822 -12.905 1.00 86.56 205 ARG A N 1
ATOM 1532 C CA . ARG A 1 205 ? -4.165 6.326 -12.945 1.00 86.56 205 ARG A CA 1
ATOM 1533 C C . ARG A 1 205 ? -4.891 6.115 -14.276 1.00 86.56 205 ARG A C 1
ATOM 1535 O O . ARG A 1 205 ? -6.035 6.555 -14.422 1.00 86.56 205 ARG A O 1
ATOM 1542 N N . SER A 1 206 ? -4.207 5.586 -15.283 1.00 84.94 206 SER A N 1
ATOM 1543 C CA . SER A 1 206 ? -4.722 5.480 -16.653 1.00 84.94 206 SER A CA 1
ATOM 1544 C C . SER A 1 206 ? -4.521 4.110 -17.285 1.00 84.94 206 SER A C 1
ATOM 1546 O O . SER A 1 206 ? -5.176 3.824 -18.288 1.00 84.94 206 SER A O 1
ATOM 1548 N N . SER A 1 207 ? -3.633 3.302 -16.711 1.00 87.00 207 SER A N 1
ATOM 1549 C CA . SER A 1 207 ? -3.014 2.148 -17.360 1.00 87.00 207 SER A CA 1
ATOM 1550 C C . SER A 1 207 ? -2.940 0.928 -16.440 1.00 87.00 207 SER A C 1
ATOM 1552 O O . SER A 1 207 ? -2.110 0.053 -16.670 1.00 87.00 207 SER A O 1
ATOM 1554 N N . CYS A 1 208 ? -3.774 0.875 -15.398 1.00 89.56 208 CYS A N 1
ATOM 1555 C CA . CYS A 1 208 ? -3.917 -0.310 -14.563 1.00 89.56 208 CYS A CA 1
ATOM 1556 C C . CYS A 1 208 ? -5.083 -1.173 -15.078 1.00 89.56 208 CYS A C 1
ATOM 1558 O O . CYS A 1 208 ? -6.195 -0.672 -15.278 1.00 89.56 208 CYS A O 1
ATOM 1560 N N . PHE A 1 209 ? -4.808 -2.445 -15.349 1.00 90.69 209 PHE A N 1
ATOM 1561 C CA . PHE A 1 209 ? -5.679 -3.423 -16.004 1.00 90.69 209 PHE A CA 1
ATOM 1562 C C . PHE A 1 209 ? -6.099 -4.540 -15.045 1.00 90.69 209 PHE A C 1
ATOM 1564 O O . PHE A 1 209 ? -5.553 -4.680 -13.946 1.00 90.69 209 PHE A O 1
ATOM 1571 N N . PHE A 1 210 ? -7.070 -5.359 -15.467 1.00 91.94 210 PHE A N 1
ATOM 1572 C CA . PHE A 1 210 ? -7.321 -6.612 -14.763 1.00 91.94 210 PHE A CA 1
ATOM 1573 C C . PHE A 1 210 ? -6.125 -7.553 -14.926 1.00 91.94 210 PHE A C 1
ATOM 1575 O O . PHE A 1 210 ? -5.312 -7.433 -15.844 1.00 91.94 210 PHE A O 1
ATOM 1582 N N . LEU A 1 211 ? -6.032 -8.508 -14.004 1.00 91.94 211 LEU A N 1
ATOM 1583 C CA . LEU A 1 211 ? -4.930 -9.461 -13.949 1.00 91.94 211 LEU A CA 1
ATOM 1584 C C . LEU A 1 211 ? -4.818 -10.234 -15.261 1.00 91.94 211 LEU A C 1
ATOM 1586 O O . LEU A 1 211 ? -5.790 -10.852 -15.696 1.00 91.94 211 LEU A O 1
ATOM 1590 N N . MET A 1 212 ? -3.612 -10.262 -15.831 1.00 87.12 212 MET A N 1
ATOM 1591 C CA . MET A 1 212 ? -3.264 -11.111 -16.969 1.00 87.12 212 MET A CA 1
ATOM 1592 C C . MET A 1 212 ? -4.033 -10.796 -18.264 1.00 87.12 212 MET A C 1
ATOM 1594 O O . MET A 1 212 ? -4.104 -11.654 -19.148 1.00 87.12 212 MET A O 1
ATOM 1598 N N . GLU A 1 213 ? -4.548 -9.571 -18.433 1.00 90.62 213 GLU A N 1
ATOM 1599 C CA . GLU A 1 213 ? -5.108 -9.069 -19.704 1.00 90.62 213 GLU A CA 1
ATOM 1600 C C . GLU A 1 213 ? -4.004 -8.801 -20.752 1.00 90.62 213 GLU A C 1
ATOM 1602 O O . GLU A 1 213 ? -3.861 -7.706 -21.303 1.00 90.62 213 GLU A O 1
ATOM 1607 N N . SER A 1 214 ? -3.175 -9.811 -21.016 1.00 89.38 214 SER A N 1
ATOM 1608 C CA . SER A 1 214 ? -2.028 -9.739 -21.931 1.00 89.38 214 SER A CA 1
ATOM 1609 C C . SER A 1 214 ? -2.428 -9.477 -23.383 1.00 89.38 214 SER A C 1
ATOM 1611 O O . SER A 1 214 ? -1.717 -8.787 -24.111 1.00 89.38 214 SER A O 1
ATOM 1613 N N . ASP A 1 215 ? -3.616 -9.929 -23.785 1.00 89.69 215 ASP A N 1
ATOM 1614 C CA . ASP A 1 215 ? -4.245 -9.618 -25.070 1.00 89.69 215 ASP A CA 1
ATOM 1615 C C . ASP A 1 215 ? -4.615 -8.131 -25.213 1.00 89.69 215 ASP A C 1
ATOM 1617 O O . ASP A 1 215 ? -4.727 -7.622 -26.329 1.00 89.69 215 ASP A O 1
ATOM 1621 N N . ARG A 1 216 ? -4.754 -7.415 -24.090 1.00 87.00 216 ARG A N 1
ATOM 1622 C CA . ARG A 1 216 ? -5.015 -5.968 -24.026 1.00 87.00 216 ARG A CA 1
ATOM 1623 C C . ARG A 1 216 ? -3.771 -5.146 -23.692 1.00 87.00 216 ARG A C 1
ATOM 1625 O O . ARG A 1 216 ? -3.868 -3.927 -23.569 1.00 87.00 216 ARG A O 1
ATOM 1632 N N . GLY A 1 217 ? -2.610 -5.791 -23.585 1.00 89.56 217 GLY A N 1
ATOM 1633 C CA . GLY A 1 217 ? -1.331 -5.145 -23.301 1.00 89.56 217 GLY A CA 1
ATOM 1634 C C . GLY A 1 217 ? -0.926 -5.132 -21.826 1.00 89.56 217 GLY A C 1
ATOM 1635 O O . GLY A 1 217 ? 0.012 -4.409 -21.493 1.00 89.56 217 GLY A O 1
ATOM 1636 N N . GLY A 1 218 ? -1.595 -5.899 -20.957 1.00 92.88 218 GLY A N 1
ATOM 1637 C CA . GLY A 1 218 ? -1.081 -6.225 -19.622 1.00 92.88 218 GLY A CA 1
ATOM 1638 C C . GLY A 1 218 ? 0.234 -7.001 -19.728 1.00 92.88 218 GLY A C 1
ATOM 1639 O O . GLY A 1 218 ? 0.387 -7.835 -20.624 1.00 92.88 218 GLY A O 1
ATOM 1640 N N . TYR A 1 219 ? 1.215 -6.703 -18.880 1.00 93.69 219 TYR A N 1
ATOM 1641 C CA . TYR A 1 219 ? 2.552 -7.294 -19.040 1.00 93.69 219 TYR A CA 1
ATOM 1642 C C . TYR A 1 219 ? 3.331 -7.509 -17.748 1.00 93.69 219 TYR A C 1
ATOM 1644 O O . TYR A 1 219 ? 4.439 -8.052 -17.801 1.00 93.69 219 TYR A O 1
ATOM 1652 N N . LEU A 1 220 ? 2.801 -7.080 -16.601 1.00 95.38 220 LEU A N 1
ATOM 1653 C CA . LEU A 1 220 ? 3.503 -7.269 -15.344 1.00 95.38 220 LEU A CA 1
ATOM 1654 C C . LEU A 1 220 ? 3.510 -8.763 -14.974 1.00 95.38 220 LEU A C 1
ATOM 1656 O O . LEU A 1 220 ? 2.574 -9.496 -15.305 1.00 95.38 220 LEU A O 1
ATOM 1660 N N . PRO A 1 221 ? 4.551 -9.252 -14.278 1.00 95.31 221 PRO A N 1
ATOM 1661 C CA . PRO A 1 221 ? 4.681 -10.660 -13.906 1.00 95.31 221 PRO A CA 1
ATOM 1662 C C . PRO A 1 221 ? 3.752 -11.028 -12.732 1.00 95.31 221 PRO A C 1
ATOM 1664 O O . PRO A 1 221 ? 4.193 -11.421 -11.651 1.00 95.31 221 PRO A O 1
ATOM 1667 N N . MET A 1 222 ? 2.440 -10.928 -12.959 1.00 95.94 222 MET A N 1
ATOM 1668 C CA . MET A 1 222 ? 1.389 -11.090 -11.951 1.00 95.94 222 MET A CA 1
ATOM 1669 C C . MET A 1 222 ? 1.419 -12.452 -11.258 1.00 95.94 222 MET A C 1
ATO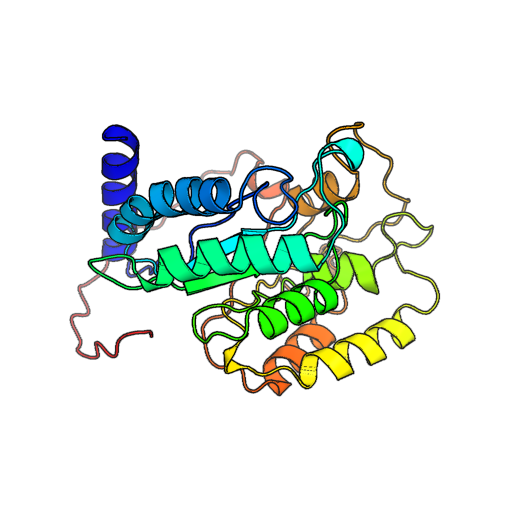M 1671 O O . MET A 1 222 ? 1.188 -12.536 -10.054 1.00 95.94 222 MET A O 1
ATOM 1675 N N . GLY A 1 223 ? 1.758 -13.518 -11.990 1.00 95.44 223 GLY A N 1
ATOM 1676 C CA . GLY A 1 223 ? 1.869 -14.858 -11.412 1.00 95.44 223 GLY A CA 1
ATOM 1677 C C . GLY A 1 223 ? 2.865 -14.919 -10.250 1.00 95.44 223 GLY A C 1
ATOM 1678 O O . GLY A 1 223 ? 2.556 -15.516 -9.224 1.00 95.44 223 GLY A O 1
ATOM 1679 N N . ALA A 1 224 ? 4.008 -14.235 -10.369 1.00 95.31 224 ALA A N 1
ATOM 1680 C CA . ALA A 1 224 ? 5.063 -14.274 -9.360 1.00 95.31 224 ALA A CA 1
ATOM 1681 C C . ALA A 1 224 ? 4.637 -13.599 -8.045 1.00 95.31 224 ALA A C 1
ATOM 1683 O O . ALA A 1 224 ? 4.858 -14.146 -6.966 1.00 95.31 224 ALA A O 1
ATOM 1684 N N . ILE A 1 225 ? 3.993 -12.429 -8.119 1.00 95.56 225 ILE A N 1
ATOM 1685 C CA . ILE A 1 225 ? 3.544 -11.716 -6.914 1.00 95.56 225 ILE A CA 1
ATOM 1686 C C . ILE A 1 225 ? 2.346 -12.396 -6.248 1.00 95.56 225 ILE A C 1
ATOM 1688 O O . ILE A 1 225 ? 2.306 -12.487 -5.022 1.00 95.56 225 ILE A O 1
ATOM 1692 N N . ILE A 1 226 ? 1.408 -12.934 -7.036 1.00 95.62 226 ILE A N 1
ATOM 1693 C CA . ILE A 1 226 ? 0.268 -13.697 -6.513 1.00 95.62 226 ILE A CA 1
ATOM 1694 C C . ILE A 1 226 ? 0.773 -14.941 -5.777 1.00 95.62 226 ILE A C 1
ATOM 1696 O O . ILE A 1 226 ? 0.353 -15.191 -4.648 1.00 95.62 226 ILE A O 1
ATOM 1700 N N . GLU A 1 227 ? 1.701 -15.688 -6.381 1.00 95.81 227 GLU A N 1
ATOM 1701 C CA . GLU A 1 227 ? 2.311 -16.863 -5.756 1.00 95.81 227 GLU A CA 1
ATOM 1702 C C . GLU A 1 227 ? 3.001 -16.498 -4.439 1.00 95.81 227 GLU A C 1
ATOM 1704 O O . GLU A 1 227 ? 2.748 -17.141 -3.420 1.00 95.81 227 GLU A O 1
ATOM 1709 N N . ALA A 1 228 ? 3.799 -15.427 -4.408 1.00 96.56 228 ALA A N 1
ATOM 1710 C CA . ALA A 1 228 ? 4.462 -15.021 -3.174 1.00 96.56 228 ALA A CA 1
ATOM 1711 C C . ALA A 1 228 ? 3.481 -14.626 -2.063 1.00 96.56 228 ALA A C 1
ATOM 1713 O O . ALA A 1 228 ? 3.681 -15.058 -0.932 1.00 96.56 228 ALA A O 1
ATOM 1714 N N . VAL A 1 229 ? 2.397 -13.898 -2.360 1.00 96.06 229 VAL A N 1
ATOM 1715 C CA . VAL A 1 229 ? 1.354 -13.586 -1.359 1.00 96.06 229 VAL A CA 1
ATOM 1716 C C . VAL A 1 229 ? 0.660 -14.857 -0.856 1.00 96.06 229 VAL A C 1
ATOM 1718 O O . VAL A 1 229 ? 0.382 -14.983 0.335 1.00 96.06 229 VAL A O 1
ATOM 1721 N N . VAL A 1 230 ? 0.409 -15.839 -1.725 1.00 95.50 230 VAL A N 1
ATOM 1722 C CA . VAL A 1 230 ? -0.141 -17.140 -1.301 1.00 95.50 230 VAL A CA 1
ATOM 1723 C C . VAL A 1 230 ? 0.828 -17.867 -0.361 1.00 95.50 230 VAL A C 1
ATOM 1725 O O . VAL A 1 230 ? 0.402 -18.423 0.654 1.00 95.50 230 VAL A O 1
ATOM 1728 N N . MET A 1 231 ? 2.132 -17.816 -0.643 1.00 97.12 231 MET A N 1
ATOM 1729 C CA . MET A 1 231 ? 3.169 -18.463 0.169 1.00 97.12 231 MET A CA 1
ATOM 1730 C C . MET A 1 231 ? 3.316 -17.871 1.578 1.00 97.12 231 MET A C 1
ATOM 1732 O O . MET A 1 231 ? 3.757 -18.581 2.481 1.00 97.12 231 MET A O 1
ATOM 1736 N N . THR A 1 232 ? 2.856 -16.638 1.822 1.00 96.31 232 THR A N 1
ATOM 1737 C CA . THR A 1 232 ? 2.799 -16.069 3.184 1.00 96.31 232 THR A CA 1
ATOM 1738 C C . THR A 1 232 ? 1.659 -16.648 4.033 1.00 96.31 232 THR A C 1
ATOM 1740 O O . THR A 1 232 ? 1.429 -16.174 5.149 1.00 96.31 232 THR A O 1
ATOM 1743 N N . ALA A 1 233 ? 0.885 -17.601 3.498 1.00 93.00 233 ALA A N 1
ATOM 1744 C CA . ALA A 1 233 ? -0.349 -18.132 4.082 1.00 93.00 233 ALA A CA 1
ATOM 1745 C C . ALA A 1 233 ? -1.413 -17.050 4.365 1.00 93.00 233 ALA A C 1
ATOM 1747 O O . ALA A 1 233 ? -2.218 -17.174 5.291 1.00 93.00 233 ALA A O 1
ATOM 1748 N N . TYR A 1 234 ? -1.415 -15.970 3.576 1.00 91.00 234 TYR A N 1
ATOM 1749 C CA . TYR A 1 234 ? -2.464 -14.958 3.634 1.00 91.00 234 TYR A CA 1
ATOM 1750 C C . TYR A 1 234 ? -3.821 -15.573 3.253 1.00 91.00 234 TYR A C 1
ATOM 1752 O O . TYR A 1 234 ? -3.926 -16.307 2.273 1.00 91.00 234 TYR A O 1
ATOM 1760 N N . ALA A 1 235 ? -4.864 -15.274 4.031 1.00 82.81 235 ALA A N 1
ATOM 1761 C CA . ALA A 1 235 ? -6.158 -15.957 3.925 1.00 82.81 235 ALA A CA 1
ATOM 1762 C C . ALA A 1 235 ? -7.380 -15.021 3.933 1.00 82.81 235 ALA A C 1
ATOM 1764 O O . ALA A 1 235 ? -8.509 -15.502 4.029 1.00 82.81 235 ALA A O 1
ATOM 1765 N N . VAL A 1 236 ? -7.185 -13.698 3.882 1.00 79.12 236 VAL A N 1
ATOM 1766 C CA . VAL A 1 236 ? -8.299 -12.727 3.908 1.00 79.12 236 VAL A CA 1
ATOM 1767 C C . VAL A 1 236 ? -8.597 -12.193 2.482 1.00 79.12 236 VAL A C 1
ATOM 1769 O O . VAL A 1 236 ? -8.010 -12.702 1.524 1.00 79.12 236 VAL A O 1
ATOM 1772 N N . PRO A 1 237 ? -9.590 -11.302 2.265 1.00 85.25 237 PRO A N 1
ATOM 1773 C CA . PRO A 1 237 ? -10.034 -10.942 0.914 1.00 85.25 237 PRO A CA 1
ATOM 1774 C C . PRO A 1 237 ? -8.994 -10.206 0.067 1.00 85.25 237 PRO A C 1
ATOM 1776 O O . PRO A 1 237 ? -8.394 -9.228 0.503 1.00 85.25 237 PRO A O 1
ATOM 1779 N N . TRP A 1 238 ? -8.890 -10.615 -1.194 1.00 91.50 238 TRP A N 1
ATOM 1780 C CA . TRP A 1 238 ? -8.101 -9.935 -2.215 1.00 91.50 238 TRP A CA 1
ATOM 1781 C C . TRP A 1 238 ? -8.884 -8.750 -2.790 1.00 91.50 238 TRP A C 1
ATOM 1783 O O . TRP A 1 238 ? -10.100 -8.836 -2.982 1.00 91.50 238 TRP A O 1
ATOM 1793 N N . CYS A 1 239 ? -8.190 -7.652 -3.079 1.00 93.00 239 CYS A N 1
ATOM 1794 C CA . CYS A 1 239 ? -8.750 -6.464 -3.712 1.00 93.00 239 CYS A CA 1
ATOM 1795 C C . CYS A 1 239 ? -8.227 -6.347 -5.144 1.00 93.00 239 CYS A C 1
ATOM 1797 O O . CYS A 1 239 ? -7.059 -6.627 -5.403 1.00 93.00 239 CYS A O 1
ATOM 1799 N N . LEU A 1 240 ? -9.083 -5.910 -6.066 1.00 93.44 240 LEU A N 1
ATOM 1800 C CA . LEU A 1 240 ? -8.646 -5.443 -7.377 1.00 93.44 240 LEU A CA 1
ATOM 1801 C C . LEU A 1 240 ? -8.493 -3.926 -7.311 1.00 93.44 240 LEU A C 1
ATOM 1803 O O . LEU A 1 240 ? -9.465 -3.235 -7.002 1.00 93.44 240 LEU A O 1
ATOM 1807 N N . ASP A 1 241 ? -7.296 -3.421 -7.592 1.00 91.25 241 ASP A N 1
ATOM 1808 C CA . ASP A 1 241 ? -7.028 -1.983 -7.658 1.00 91.25 241 ASP A CA 1
ATOM 1809 C C . ASP A 1 241 ? -6.743 -1.591 -9.103 1.00 91.25 241 ASP A C 1
ATOM 1811 O O . ASP A 1 241 ? -5.656 -1.815 -9.627 1.00 91.25 241 ASP A O 1
ATOM 1815 N N . ILE A 1 242 ? -7.778 -1.097 -9.783 1.00 89.06 242 ILE A N 1
ATOM 1816 C CA . ILE A 1 242 ? -7.784 -0.905 -11.232 1.00 89.06 242 ILE A CA 1
ATOM 1817 C C . ILE A 1 242 ? -8.198 0.523 -11.546 1.00 89.06 242 ILE A C 1
ATOM 1819 O O . ILE A 1 242 ? -9.308 0.960 -11.235 1.00 89.06 242 ILE A O 1
ATOM 1823 N N . SER A 1 243 ? -7.324 1.225 -12.259 1.00 84.69 243 SER A N 1
ATOM 1824 C CA . SER A 1 243 ? -7.550 2.577 -12.753 1.00 84.69 243 SER A CA 1
ATOM 1825 C C . SER A 1 243 ? -7.189 2.657 -14.232 1.00 84.69 243 SER A C 1
ATOM 1827 O O . SER A 1 243 ? -6.019 2.627 -14.615 1.00 84.69 243 SER A O 1
ATOM 1829 N N . ASN A 1 244 ? -8.213 2.763 -15.078 1.00 81.31 244 ASN A N 1
ATOM 1830 C CA . ASN A 1 244 ? -8.058 2.783 -16.530 1.00 81.31 244 ASN A CA 1
ATOM 1831 C C . ASN A 1 244 ? -8.830 3.959 -17.140 1.00 81.31 244 ASN A C 1
ATOM 1833 O O . ASN A 1 244 ? -9.937 4.289 -16.712 1.00 81.31 244 ASN A O 1
ATOM 1837 N N . THR A 1 245 ? -8.271 4.583 -18.177 1.00 76.44 245 THR A N 1
ATOM 1838 C CA . THR A 1 245 ? -8.960 5.617 -18.971 1.00 76.44 245 THR A CA 1
ATOM 1839 C C . THR A 1 245 ? -10.276 5.143 -19.580 1.00 76.44 245 THR A C 1
ATOM 1841 O O . THR A 1 245 ? -11.194 5.952 -19.706 1.00 76.44 245 THR A O 1
ATOM 1844 N N . SER A 1 246 ? -10.419 3.849 -19.879 1.00 70.88 246 SER A N 1
ATOM 1845 C CA . SER A 1 246 ? -11.682 3.273 -20.357 1.00 70.88 246 SER A CA 1
ATOM 1846 C C . SER A 1 246 ? -12.838 3.455 -19.364 1.00 70.88 246 SER A C 1
ATOM 1848 O O . SER A 1 246 ? -13.971 3.640 -19.792 1.00 70.88 246 SER A O 1
ATOM 1850 N N . GLN A 1 247 ? -12.562 3.522 -18.055 1.00 58.84 247 GLN A N 1
ATOM 1851 C CA . GLN A 1 247 ? -13.570 3.818 -17.024 1.00 58.84 247 GLN A CA 1
ATOM 1852 C C . GLN A 1 247 ? -14.091 5.264 -17.100 1.00 58.84 247 GLN A C 1
ATOM 1854 O O . GLN A 1 247 ? -15.125 5.582 -16.517 1.00 58.84 247 GLN A O 1
ATOM 1859 N N . ARG A 1 248 ? -13.363 6.159 -17.782 1.00 63.94 248 ARG A N 1
ATOM 1860 C CA . ARG A 1 248 ? -13.727 7.573 -17.967 1.00 63.94 248 ARG A CA 1
ATOM 1861 C C . ARG A 1 248 ? -14.363 7.845 -19.326 1.00 63.94 248 ARG A C 1
ATOM 1863 O O . ARG A 1 248 ? -14.847 8.954 -19.547 1.00 63.94 248 ARG A O 1
ATOM 1870 N N . ALA A 1 249 ? -14.342 6.872 -20.237 1.00 62.50 249 ALA A N 1
ATOM 1871 C CA . ALA A 1 249 ? -15.067 6.984 -21.489 1.00 62.50 249 ALA A CA 1
ATOM 1872 C C . ALA A 1 249 ? -16.578 7.001 -21.192 1.00 62.50 249 ALA A C 1
ATOM 1874 O O . ALA A 1 249 ? -17.021 6.295 -20.283 1.00 62.50 249 ALA A O 1
ATOM 1875 N N . PRO A 1 250 ? -17.383 7.800 -21.916 1.00 55.94 250 PRO A N 1
ATOM 1876 C CA . PRO A 1 250 ? -18.830 7.729 -21.787 1.00 55.94 250 PRO A CA 1
ATOM 1877 C C . PRO A 1 250 ? -19.269 6.304 -22.127 1.00 55.94 250 PRO A C 1
ATOM 1879 O O . PRO A 1 250 ? -19.128 5.858 -23.264 1.00 55.94 250 PRO A O 1
ATOM 1882 N N . ALA A 1 251 ? -19.741 5.576 -21.117 1.00 58.12 251 ALA A N 1
ATOM 1883 C CA . ALA A 1 251 ? -20.266 4.241 -21.316 1.00 58.12 251 ALA A CA 1
ATOM 1884 C C . ALA A 1 251 ? -21.501 4.333 -22.224 1.00 58.12 251 ALA A C 1
ATOM 1886 O O . ALA A 1 251 ? -22.390 5.157 -21.984 1.00 58.12 251 ALA A O 1
ATOM 1887 N N . GLU A 1 252 ? -21.596 3.462 -23.232 1.00 56.56 252 GLU A N 1
ATOM 1888 C CA . GLU A 1 252 ? -22.920 3.048 -23.697 1.00 56.56 252 GLU A CA 1
ATOM 1889 C C . GLU A 1 252 ? -23.680 2.565 -22.463 1.00 56.56 252 GLU A C 1
ATOM 1891 O O . GLU A 1 252 ? -23.093 1.891 -21.618 1.00 56.56 252 GLU A O 1
ATOM 1896 N N . SER A 1 253 ? -24.937 2.980 -22.295 1.00 54.06 253 SER A N 1
ATOM 1897 C CA . SER A 1 253 ? -25.696 2.704 -21.076 1.00 54.06 253 SER A CA 1
ATOM 1898 C C . SER A 1 253 ? -25.635 1.214 -20.738 1.00 54.06 253 SER A C 1
ATOM 1900 O O . SER A 1 253 ? -26.329 0.409 -21.364 1.00 54.06 253 SER A O 1
ATOM 1902 N N . THR A 1 254 ? -24.817 0.838 -19.756 1.00 50.16 254 THR A N 1
ATOM 1903 C CA . THR A 1 254 ? -24.817 -0.522 -19.234 1.00 50.16 254 T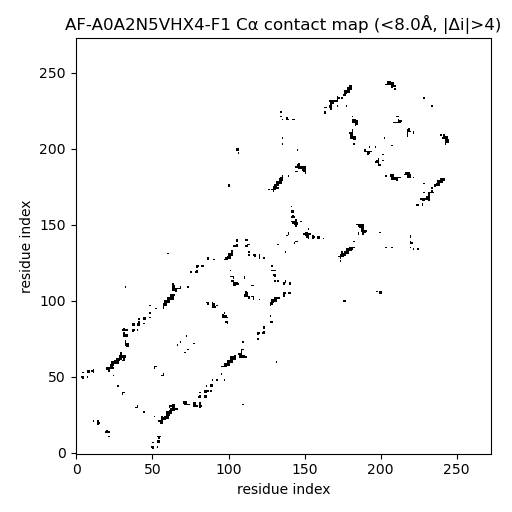HR A CA 1
ATOM 1904 C C . THR A 1 254 ? -26.193 -0.726 -18.629 1.00 50.16 254 THR A C 1
ATOM 1906 O O . THR A 1 254 ? -26.541 -0.063 -17.649 1.00 50.16 254 THR A O 1
ATOM 1909 N N . GLN A 1 255 ? -27.012 -1.589 -19.232 1.00 39.91 255 GLN A N 1
ATOM 1910 C CA . GLN A 1 255 ? -28.270 -1.973 -18.614 1.00 39.91 255 GLN A CA 1
ATOM 1911 C C . GLN A 1 255 ? -27.934 -2.636 -17.280 1.00 39.91 255 GLN A C 1
ATOM 1913 O O . GLN A 1 255 ? -27.436 -3.758 -17.232 1.00 39.91 255 GLN A O 1
ATOM 1918 N N . ILE A 1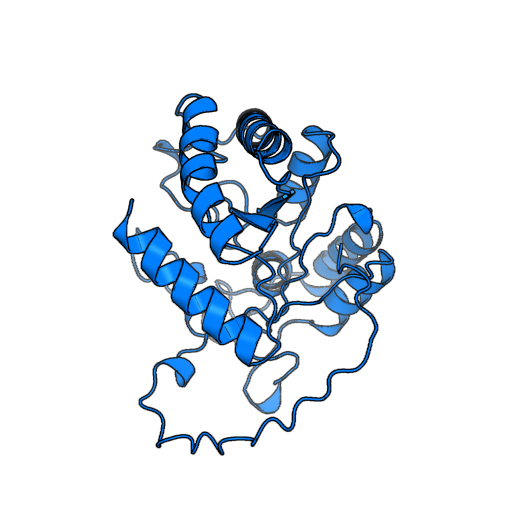 256 ? -28.178 -1.917 -16.185 1.00 47.75 256 ILE A N 1
ATOM 1919 C CA . ILE A 1 256 ? -28.221 -2.514 -14.859 1.00 47.75 256 ILE A CA 1
ATOM 1920 C C . ILE A 1 256 ? -29.495 -3.347 -14.863 1.00 47.75 256 ILE A C 1
ATOM 1922 O O . ILE A 1 256 ? -30.586 -2.832 -14.618 1.00 47.75 256 ILE A O 1
ATOM 1926 N N . THR A 1 257 ? -29.381 -4.624 -15.218 1.00 45.41 257 THR A N 1
ATOM 1927 C CA . THR A 1 257 ? -30.477 -5.564 -15.019 1.00 45.41 257 THR A CA 1
ATOM 1928 C C . THR A 1 257 ? -30.735 -5.573 -13.523 1.00 45.41 257 THR A C 1
ATOM 1930 O O . THR A 1 257 ? -29.884 -6.015 -12.750 1.00 45.41 257 THR A O 1
ATOM 1933 N N . ALA A 1 258 ? -31.866 -5.011 -13.100 1.00 42.88 258 ALA A N 1
ATOM 1934 C CA . ALA A 1 258 ? -32.298 -5.093 -11.719 1.00 42.88 258 ALA A CA 1
ATOM 1935 C C . ALA A 1 258 ? -32.454 -6.581 -11.394 1.00 42.88 258 ALA A C 1
ATOM 1937 O O . ALA A 1 258 ? -33.452 -7.202 -11.752 1.00 42.88 258 ALA A O 1
ATOM 1938 N N . MET A 1 259 ? -31.437 -7.178 -10.772 1.00 41.06 259 MET A N 1
ATOM 1939 C CA . MET A 1 259 ? -31.603 -8.471 -10.137 1.00 41.06 259 MET A CA 1
ATOM 1940 C C . MET A 1 259 ? -32.604 -8.238 -9.013 1.00 41.06 259 MET A C 1
ATOM 1942 O O . MET A 1 259 ? -32.327 -7.523 -8.051 1.00 41.06 259 MET A O 1
ATOM 1946 N N . THR A 1 260 ? -33.807 -8.781 -9.170 1.00 37.81 260 THR A N 1
ATOM 1947 C CA . THR A 1 260 ? -34.752 -8.930 -8.071 1.00 37.81 260 THR A CA 1
ATOM 1948 C C . THR A 1 260 ? -34.073 -9.802 -7.026 1.00 37.81 260 THR A C 1
ATOM 1950 O O . THR A 1 260 ? -33.991 -11.018 -7.181 1.00 37.81 260 THR A O 1
ATOM 1953 N N . PHE A 1 261 ? -33.523 -9.168 -5.993 1.00 44.28 261 PHE A N 1
ATOM 1954 C CA . PHE A 1 261 ? -32.986 -9.860 -4.834 1.00 44.28 261 PHE A CA 1
ATOM 1955 C C . PHE A 1 261 ? -34.163 -10.443 -4.051 1.00 44.28 261 PHE A C 1
ATOM 1957 O O . PHE A 1 261 ? -34.729 -9.796 -3.170 1.00 44.28 261 PHE A O 1
ATOM 1964 N N . GLU A 1 262 ? -34.559 -11.671 -4.388 1.00 41.44 262 GLU A N 1
ATOM 1965 C CA . GLU A 1 262 ? -35.307 -12.491 -3.445 1.00 41.44 262 GLU A CA 1
ATOM 1966 C C . GLU A 1 262 ? -34.426 -12.689 -2.213 1.00 41.44 262 GLU A C 1
ATOM 1968 O O . GLU A 1 262 ? -33.260 -13.082 -2.292 1.00 41.44 262 GLU A O 1
ATOM 1973 N N . THR A 1 263 ? -34.968 -12.308 -1.064 1.00 40.16 263 THR A N 1
ATOM 1974 C CA . THR A 1 263 ? -34.258 -12.249 0.206 1.00 40.16 263 THR A CA 1
ATOM 1975 C C . THR A 1 263 ? -33.835 -13.657 0.623 1.00 40.16 263 THR A C 1
ATOM 1977 O O . THR A 1 263 ? -34.591 -14.374 1.274 1.00 40.16 263 THR A O 1
ATOM 1980 N N . LEU A 1 264 ? -32.607 -14.064 0.296 1.00 36.72 264 LEU A N 1
ATOM 1981 C CA . LEU A 1 264 ? -31.964 -15.215 0.928 1.00 36.72 264 LEU A CA 1
ATOM 1982 C C . LEU A 1 264 ? -31.529 -14.812 2.339 1.00 36.72 264 LEU A C 1
ATOM 1984 O O . LEU A 1 264 ? -30.361 -14.577 2.639 1.00 36.72 264 LEU A O 1
ATOM 1988 N N . ALA A 1 265 ? -32.511 -14.728 3.232 1.00 45.94 265 ALA A N 1
ATOM 1989 C CA . ALA A 1 265 ? -32.267 -14.788 4.658 1.00 45.94 265 ALA A CA 1
ATOM 1990 C C . ALA A 1 265 ? -31.833 -16.220 5.006 1.00 45.94 265 ALA A C 1
ATOM 1992 O O . ALA A 1 265 ? -32.653 -17.059 5.373 1.00 45.94 265 ALA A O 1
ATOM 1993 N N . SER A 1 266 ? -30.538 -16.522 4.905 1.00 40.59 266 SER A N 1
ATOM 1994 C CA . SER A 1 266 ? -29.988 -17.739 5.505 1.00 40.59 266 SER A CA 1
ATOM 1995 C C . SER A 1 266 ? -28.689 -17.465 6.252 1.00 40.59 266 SER A C 1
ATOM 1997 O O . SER A 1 266 ? -27.632 -17.240 5.671 1.00 40.59 266 SER A O 1
ATOM 1999 N N . LYS A 1 267 ? -28.844 -17.499 7.578 1.00 46.91 267 LYS A N 1
ATOM 2000 C CA . LYS A 1 267 ? -27.885 -17.821 8.640 1.00 46.91 267 LYS A CA 1
ATOM 2001 C C . LYS A 1 267 ? -26.495 -18.262 8.160 1.00 46.91 267 LYS A C 1
ATOM 2003 O O . LYS A 1 267 ? -26.313 -19.412 7.782 1.00 46.91 267 LYS A O 1
ATOM 2008 N N . ASN A 1 268 ? -25.526 -17.360 8.287 1.00 39.81 268 ASN A N 1
ATOM 2009 C CA . ASN A 1 268 ? -24.212 -17.614 8.887 1.00 39.81 268 ASN A CA 1
ATOM 2010 C C . ASN A 1 268 ? -23.456 -16.286 8.961 1.00 39.81 268 ASN A C 1
ATOM 2012 O O . ASN A 1 268 ? -22.611 -15.968 8.132 1.00 39.81 268 ASN A O 1
ATOM 2016 N N . SER A 1 269 ? -23.785 -15.488 9.974 1.00 40.22 269 SER A N 1
ATOM 2017 C CA . SER A 1 269 ? -22.971 -14.346 10.377 1.00 40.22 269 SER A CA 1
ATOM 2018 C C . SER A 1 269 ? -21.782 -14.857 11.191 1.00 40.22 269 SER A C 1
ATOM 2020 O O . SER A 1 269 ? -21.762 -14.738 12.416 1.00 40.22 269 SER A O 1
ATOM 2022 N N . ALA A 1 270 ? -20.805 -15.464 10.519 1.00 33.91 270 ALA A N 1
ATOM 2023 C CA . ALA A 1 270 ? -19.444 -15.350 11.017 1.00 33.91 270 ALA A CA 1
ATOM 2024 C C . ALA A 1 270 ? -19.009 -13.906 10.722 1.00 33.91 270 ALA A C 1
ATOM 2026 O O . ALA A 1 270 ? -19.207 -13.446 9.591 1.00 33.91 270 ALA A O 1
ATOM 2027 N N . PRO A 1 271 ? -18.490 -13.149 11.699 1.00 37.28 271 PRO A N 1
ATOM 2028 C CA . PRO A 1 271 ? -17.860 -11.885 11.376 1.00 37.28 271 PRO A CA 1
ATOM 2029 C C . PRO A 1 271 ? -16.695 -12.189 10.427 1.00 37.28 271 PRO A C 1
ATOM 2031 O O . PRO A 1 271 ? -15.820 -12.995 10.732 1.00 37.28 271 PRO A O 1
ATOM 2034 N N . PHE A 1 272 ? -16.698 -11.568 9.248 1.00 43.44 272 PHE A N 1
ATOM 2035 C CA . PHE A 1 272 ? -15.425 -11.259 8.612 1.00 43.44 272 PHE A CA 1
ATOM 2036 C C . PHE A 1 272 ? -14.704 -10.357 9.622 1.00 43.44 272 PHE A C 1
ATOM 2038 O O . PHE A 1 272 ? -15.306 -9.360 10.025 1.00 43.44 272 PHE A O 1
ATOM 2045 N N . TRP A 1 273 ? -13.489 -10.744 10.029 1.00 41.94 273 TRP A N 1
ATOM 2046 C CA . TRP A 1 273 ? -12.642 -10.209 11.120 1.00 41.94 273 TRP A CA 1
ATOM 2047 C C . TRP A 1 273 ? -12.762 -10.915 12.473 1.00 41.94 273 TRP A C 1
ATOM 2049 O O . TRP A 1 273 ? -13.783 -10.725 13.172 1.00 41.94 273 TRP A O 1
#

Nearest PDB structures (foldseek):
  5hmq-assembly3_D  TM=9.261E-01  e=3.470E-15  Pseudomonas putida KT2440
  5hmq-assembly2_B  TM=9.220E-01  e=1.664E-14  Pseudomonas putida KT2440
  3m0v-assembly1_C  TM=6.233E-01  e=6.692E-04  Stutzerimonas stutzeri
  3m0m-assembly1_C  TM=6.124E-01  e=1.299E-03  Stutzerimonas stutzeri
  4j2o-assembly1_E  TM=3.401E-01  e=6.866E-01  Acinetobacter baumannii D1279779

Foldseek 3Di:
DVVLLVVLLVVLVVCVVVPHADAEDDDAEDQQQAPDPLVVLLVSLVVCVSSCVSNVYQEYEYEAYLDDPVRGHLDLVSNLSSVLSNQVSQCPDPPDRHAYAYYQALNHPRGQEVVSSVVSQVSSPDQRYAHQAEQLSHQCNQFFPLQDAFGGDDCSVVRLVVVLVVLLQDQLSRHREYEDWFFAGRNHRQDQPDPSQGSSNVRQQATTHPPPVVVRRGDGPRVSNVVSSVSSVNDADYHYDGHHCVVVPPDPPDPPPPPPPPDPPDDDPPDPD

Organism: NCBI:txid200324